Protein AF-A0A927VB33-F1 (afdb_monomer_lite)

Foldseek 3Di:
DDDPDPPPPDDDPVNVVVVVVVVVVVVVVVVVVVVVVVVVVVVVVQLVVQVVLQVVVVVVVLVLVQQFLAKKFKWFKDLDDDDLLAAAAADEAGGQIEMETADPVVVVLCLQAVPLFPPVPPPHSVRHHYDYLVPDDQSIWTFTFKMKTKHKDFDQPVLFDPPFDQPPVQQWTWFWFVSVCSRHVDGDTDDIAHPVRNPDSPDIKMKIWMWGDARQWIFTWIDIRGSRSRGDDPDVVCRVVRTSGRFWGWYWYPDPDIGTGTQWIWDGDLPQQWIDTWTWGDDPSDIDIPPPPDTRHDNSHRYPDDD

Radius of gyration: 30.01 Å; chains: 1; bounding box: 74×72×104 Å

Secondary structure (DSSP, 8-state):
---------PPPHHHHHHHHHHHHHHHHHHHHHHHHHHHHHHHHHHHHHHHHHHHHHHHHHHHHHHH-SEEEEEEEEESS----SSTTEEESSPPPEEEEESSHHHHHHHHH-GGGGT-TT-SSTTS-EEEEGGG--TTSEEEEEEEEEEEEEE--GGGS-TTSPEETTTTEEEEE-HHHHHHHSS--EEEEEEGGGTT-TT-EEEEEEEEEEETTEEEEEEEESS-GGG-----TTSGGGGEEES-B-EEEE-SSS--EEESEEEEEETTTTEEEEEEEEEETTEEEE-TTSPPEE-HHHHSPPP-

Structure (mmCIF, N/CA/C/O backbone):
data_AF-A0A927VB33-F1
#
_entry.id   AF-A0A927VB33-F1
#
loop_
_atom_site.group_PDB
_atom_site.id
_atom_site.type_symbol
_atom_site.label_atom_id
_atom_site.label_alt_id
_atom_site.label_comp_id
_atom_site.label_asym_id
_atom_site.label_entity_id
_atom_site.label_seq_id
_atom_site.pdbx_PDB_ins_code
_atom_site.Cartn_x
_atom_site.Cartn_y
_atom_site.Cartn_z
_atom_site.occupancy
_atom_site.B_iso_or_equiv
_atom_site.auth_seq_id
_atom_site.auth_comp_id
_atom_site.auth_asym_id
_atom_site.auth_atom_id
_atom_site.pdbx_PDB_model_num
ATOM 1 N N . MET A 1 1 ? -40.470 52.807 73.786 1.00 44.34 1 MET A N 1
ATOM 2 C CA . MET A 1 1 ? -39.256 52.116 73.299 1.00 44.34 1 MET A CA 1
ATOM 3 C C . MET A 1 1 ? -39.696 50.885 72.509 1.00 44.34 1 MET A C 1
ATOM 5 O O . MET A 1 1 ? -40.200 49.948 73.109 1.00 44.34 1 MET A O 1
ATOM 9 N N . LYS A 1 2 ? -39.653 50.924 71.167 1.00 52.25 2 LYS A N 1
ATOM 10 C CA . LYS A 1 2 ? -40.022 49.776 70.315 1.00 52.25 2 LYS A CA 1
ATOM 11 C C . LYS A 1 2 ? -38.818 48.840 70.215 1.00 52.25 2 LYS A C 1
ATOM 13 O O . LYS A 1 2 ? -37.772 49.246 69.721 1.00 52.25 2 LYS A O 1
ATOM 18 N N . ILE A 1 3 ? -38.962 47.611 70.701 1.00 55.47 3 ILE A N 1
ATOM 19 C CA . ILE A 1 3 ? -37.944 46.566 70.569 1.00 55.47 3 ILE A CA 1
ATOM 20 C C . ILE A 1 3 ? -38.027 46.035 69.134 1.00 55.47 3 ILE A C 1
ATOM 22 O O . ILE A 1 3 ? -39.008 45.390 68.767 1.00 55.47 3 ILE A O 1
ATOM 26 N N . PHE A 1 4 ? -37.021 46.319 68.306 1.00 59.97 4 PHE A N 1
ATOM 27 C CA . PHE A 1 4 ? -36.870 45.665 67.008 1.00 59.97 4 PHE A CA 1
ATOM 28 C C . PHE A 1 4 ? -36.444 44.214 67.247 1.00 59.97 4 PHE A C 1
ATOM 30 O O . PHE A 1 4 ? -35.278 43.927 67.513 1.00 59.97 4 PHE A O 1
ATOM 37 N N . LYS A 1 5 ? -37.402 43.287 67.183 1.00 59.03 5 LYS A N 1
ATOM 38 C CA . LYS A 1 5 ? -37.121 41.850 67.167 1.00 59.03 5 LYS A CA 1
ATOM 39 C C . LYS A 1 5 ? -36.445 41.530 65.827 1.00 59.03 5 LYS A C 1
ATOM 41 O O . LYS A 1 5 ? -37.106 41.497 64.792 1.00 59.03 5 LYS A O 1
ATOM 46 N N . LYS A 1 6 ? -35.121 41.354 65.825 1.00 63.12 6 LYS A N 1
ATOM 47 C CA . LYS A 1 6 ? -34.400 40.793 64.673 1.00 63.12 6 LYS A CA 1
ATOM 48 C C . LYS A 1 6 ? -34.808 39.326 64.539 1.00 63.12 6 LYS A C 1
ATOM 50 O O . LYS A 1 6 ? -34.383 38.494 65.337 1.00 63.12 6 LYS A O 1
ATOM 55 N N . ASN A 1 7 ? -35.632 39.014 63.543 1.00 61.62 7 ASN A N 1
ATOM 56 C CA . ASN A 1 7 ? -35.817 37.640 63.091 1.00 61.62 7 ASN A CA 1
ATOM 57 C C . ASN A 1 7 ? -34.538 37.233 62.353 1.00 61.62 7 ASN A C 1
ATOM 59 O O . ASN A 1 7 ? -34.391 37.505 61.165 1.00 61.62 7 ASN A O 1
ATOM 63 N N . ASN A 1 8 ? -33.587 36.632 63.064 1.00 64.38 8 ASN A N 1
ATOM 64 C CA . ASN A 1 8 ? -32.482 35.944 62.412 1.00 64.38 8 ASN A CA 1
ATOM 65 C C . ASN A 1 8 ? -33.064 34.687 61.753 1.00 64.38 8 ASN A C 1
ATOM 67 O O . ASN A 1 8 ? -33.238 33.668 62.418 1.00 64.38 8 ASN A O 1
ATOM 71 N N . SER A 1 9 ? -33.387 34.756 60.460 1.00 64.06 9 SER A N 1
ATOM 72 C CA . SER A 1 9 ? -33.599 33.567 59.631 1.00 64.06 9 SER A CA 1
ATOM 73 C C . SER A 1 9 ? -32.233 32.930 59.360 1.00 64.06 9 SER A C 1
ATOM 75 O O . SER A 1 9 ? -31.648 33.099 58.292 1.00 64.06 9 SER A O 1
ATOM 77 N N . GLY A 1 10 ? -31.658 32.308 60.389 1.00 68.75 10 GLY A N 1
ATOM 78 C CA . GLY A 1 10 ? -30.472 31.475 60.232 1.00 68.75 10 GLY A CA 1
ATOM 79 C C . GLY A 1 10 ? -30.839 30.211 59.460 1.00 68.75 10 GLY A C 1
ATOM 80 O O . GLY A 1 10 ? -31.935 29.684 59.640 1.00 68.75 10 GLY A O 1
ATOM 81 N N . PHE A 1 11 ? -29.928 29.736 58.611 1.00 71.75 11 PHE A N 1
ATOM 82 C CA . PHE A 1 11 ? -30.072 28.436 57.960 1.00 71.75 11 PHE A CA 1
ATOM 83 C C . PHE A 1 11 ? -30.211 27.343 59.017 1.00 71.75 11 PHE A C 1
ATOM 85 O O . PHE A 1 11 ? -29.410 27.266 59.953 1.00 71.75 11 PHE A O 1
ATOM 92 N N . THR A 1 12 ? -31.218 26.489 58.866 1.00 86.38 12 THR A N 1
ATOM 93 C CA . THR A 1 12 ? -31.333 25.300 59.706 1.00 86.38 12 THR A CA 1
ATOM 94 C C . THR A 1 12 ? -30.260 24.283 59.304 1.00 86.38 12 THR A C 1
ATOM 96 O O . THR A 1 12 ? -29.836 24.218 58.147 1.00 86.38 12 THR A O 1
ATOM 99 N N . LEU A 1 13 ? -29.819 23.448 60.250 1.00 82.50 13 LEU A N 1
ATOM 100 C CA . LEU A 1 13 ? -28.836 22.389 59.978 1.00 82.50 13 LEU A CA 1
ATOM 101 C C . LEU A 1 13 ? -29.308 21.449 58.851 1.00 82.50 13 LEU A C 1
ATOM 103 O O . LEU A 1 13 ? -28.508 21.009 58.029 1.00 82.50 13 LEU A O 1
ATOM 107 N N . ILE A 1 14 ? -30.613 21.164 58.800 1.00 89.19 14 ILE A N 1
ATOM 108 C CA . ILE A 1 14 ? -31.206 20.271 57.802 1.00 89.19 14 ILE A CA 1
ATOM 109 C C . ILE A 1 14 ? -31.175 20.883 56.396 1.00 89.19 14 ILE A C 1
ATOM 111 O O . ILE A 1 14 ? -30.800 20.196 55.450 1.00 89.19 14 ILE A O 1
ATOM 115 N N . GLU A 1 15 ? -31.476 22.176 56.254 1.00 88.12 15 GLU A N 1
ATOM 116 C CA . GLU A 1 15 ? -31.382 22.879 54.967 1.00 88.12 15 GLU A CA 1
ATOM 117 C C . GLU A 1 15 ? -29.940 22.918 54.459 1.00 88.12 15 GLU A C 1
ATOM 119 O O . GLU A 1 15 ? -29.704 22.737 53.266 1.00 88.12 15 GLU A O 1
ATOM 124 N N . LEU A 1 16 ? -28.968 23.084 55.362 1.00 88.12 16 LEU A N 1
ATOM 125 C CA . LEU A 1 16 ? -27.550 23.070 55.009 1.00 88.12 16 LEU A CA 1
ATOM 126 C C . LEU A 1 16 ? -27.106 21.695 54.486 1.00 88.12 16 LEU A C 1
ATOM 128 O O . LEU A 1 16 ? -26.441 21.613 53.453 1.00 88.12 16 LEU A O 1
ATOM 132 N N . ILE A 1 17 ? -27.498 20.613 55.164 1.00 91.19 17 ILE A N 1
ATOM 133 C CA . ILE A 1 17 ? -27.152 19.245 54.752 1.00 91.19 17 ILE A CA 1
ATOM 134 C C . ILE A 1 17 ? -27.803 18.903 53.407 1.00 91.19 17 ILE A C 1
ATOM 136 O O . ILE A 1 17 ? -27.136 18.352 52.531 1.00 91.19 17 ILE A O 1
ATOM 140 N N . ILE A 1 18 ? -29.075 19.269 53.211 1.00 92.00 18 ILE A N 1
ATOM 141 C CA . ILE A 1 18 ? -29.778 19.052 51.939 1.00 92.00 18 ILE A CA 1
ATOM 142 C C . ILE A 1 18 ? -29.091 19.834 50.813 1.00 92.00 18 ILE A C 1
ATOM 144 O O . ILE A 1 18 ? -28.830 19.269 49.751 1.00 92.00 18 ILE A O 1
ATOM 148 N N . ALA A 1 19 ? -28.732 21.100 51.044 1.00 92.25 19 ALA A N 1
ATOM 149 C CA . ALA A 1 19 ? -28.042 21.918 50.051 1.00 92.25 19 ALA A CA 1
ATOM 150 C C . ALA A 1 19 ? -26.674 21.329 49.663 1.00 92.25 19 ALA A C 1
ATOM 152 O O . ALA A 1 19 ? -26.362 21.236 48.476 1.00 92.25 19 ALA A O 1
ATOM 153 N N . MET A 1 20 ? -25.880 20.873 50.639 1.00 90.94 20 MET A N 1
ATOM 154 C CA . MET A 1 20 ? -24.589 20.229 50.373 1.00 90.94 20 MET A CA 1
ATOM 155 C C . MET A 1 20 ? -24.743 18.905 49.615 1.00 90.94 20 MET A C 1
ATOM 157 O O . MET A 1 20 ? -23.967 18.641 48.699 1.00 90.94 20 MET A O 1
ATOM 161 N N . ALA A 1 21 ? -25.750 18.094 49.950 1.00 92.56 21 ALA A N 1
ATOM 162 C CA . ALA A 1 21 ? -26.009 16.826 49.271 1.00 92.56 21 ALA A CA 1
ATOM 163 C C . ALA A 1 21 ? -26.426 17.026 47.804 1.00 92.56 21 ALA A C 1
ATOM 165 O O . ALA A 1 21 ? -25.905 16.351 46.916 1.00 92.56 21 ALA A O 1
ATOM 166 N N . VAL A 1 22 ? -27.317 17.987 47.533 1.00 94.19 22 VAL A N 1
ATOM 167 C CA . VAL A 1 22 ? -27.753 18.315 46.165 1.00 94.19 22 VAL A CA 1
ATOM 168 C C . VAL A 1 22 ? -26.595 18.877 45.343 1.00 94.19 22 VAL A C 1
ATOM 170 O O . VAL A 1 22 ? -26.417 18.488 44.190 1.00 94.19 22 VAL A O 1
ATOM 173 N N . LEU A 1 23 ? -25.772 19.750 45.931 1.00 93.62 23 LEU A N 1
ATOM 174 C CA . LEU A 1 23 ? -24.626 20.340 45.242 1.00 93.62 23 LEU A CA 1
ATOM 175 C C . LEU A 1 23 ? -23.550 19.287 44.940 1.00 93.62 23 LEU A C 1
ATOM 177 O O . LEU A 1 23 ? -23.023 19.262 43.830 1.00 93.62 23 LEU A O 1
ATOM 181 N N . ALA A 1 24 ? -23.280 18.372 45.876 1.00 92.31 24 ALA A N 1
ATOM 182 C CA . ALA A 1 24 ? -22.378 17.246 45.649 1.00 92.31 24 ALA A CA 1
ATOM 183 C C . ALA A 1 24 ? -22.878 16.344 44.509 1.00 92.31 24 ALA A C 1
ATOM 185 O O . ALA A 1 24 ? -22.120 16.053 43.585 1.00 92.31 24 ALA A O 1
ATOM 186 N N . PHE A 1 25 ? -24.164 15.976 44.517 1.00 94.31 25 PHE A N 1
ATOM 187 C CA . PHE A 1 25 ? -24.763 15.170 43.451 1.00 94.31 25 PHE A CA 1
ATOM 188 C C . PHE A 1 25 ? -24.688 15.867 42.085 1.00 94.31 25 PHE A C 1
ATOM 190 O O . PHE A 1 25 ? -24.300 15.248 41.093 1.00 94.31 25 PHE A O 1
ATOM 197 N N . LEU A 1 26 ? -24.995 17.168 42.035 1.00 94.25 26 LEU A N 1
ATOM 198 C CA . LEU A 1 26 ? -24.930 17.968 40.812 1.00 94.25 26 LEU A CA 1
ATOM 199 C C . LEU A 1 26 ? -23.504 18.006 40.242 1.00 94.25 26 LEU A C 1
ATOM 201 O O . LEU A 1 26 ? -23.308 17.780 39.048 1.00 94.25 26 LEU A O 1
ATOM 205 N N . MET A 1 27 ? -22.504 18.241 41.092 1.00 93.81 27 MET A N 1
ATOM 206 C CA . MET A 1 27 ? -21.099 18.283 40.678 1.00 93.81 27 MET A CA 1
ATOM 207 C C . MET A 1 27 ? -20.622 16.919 40.161 1.00 93.81 27 MET A C 1
ATOM 209 O O . MET A 1 27 ? -19.966 16.859 39.121 1.00 93.81 27 MET A O 1
ATOM 213 N N . THR A 1 28 ? -20.996 15.815 40.819 1.00 92.38 28 THR A N 1
ATOM 214 C CA . THR A 1 28 ? -20.672 14.457 40.350 1.00 92.38 28 THR A CA 1
ATOM 215 C C . THR A 1 28 ? -21.337 14.140 39.009 1.00 92.38 28 THR A C 1
ATOM 217 O O . THR A 1 28 ? -20.694 13.563 38.127 1.00 92.38 28 THR A O 1
ATOM 220 N N . ALA A 1 29 ? -22.594 14.548 38.813 1.00 92.94 29 ALA A N 1
ATOM 221 C CA . ALA A 1 29 ? -23.308 14.353 37.554 1.00 92.94 29 ALA A CA 1
ATOM 222 C C . ALA A 1 29 ? -22.654 15.131 36.398 1.00 92.94 29 ALA A C 1
ATOM 224 O O . ALA A 1 29 ? -22.420 14.563 35.330 1.00 92.94 29 ALA A O 1
ATOM 225 N N . ILE A 1 30 ? -22.284 16.398 36.621 1.00 91.06 30 ILE A N 1
ATOM 226 C CA . ILE A 1 30 ? -21.598 17.229 35.619 1.00 91.06 30 ILE A CA 1
ATOM 227 C C . ILE A 1 30 ? -20.219 16.652 35.285 1.00 91.06 30 ILE A C 1
ATOM 229 O O . ILE A 1 30 ? -19.884 16.520 34.109 1.00 91.06 30 ILE A O 1
ATOM 233 N N . ALA A 1 31 ? -19.440 16.251 36.293 1.00 90.38 31 ALA A N 1
ATOM 234 C CA . ALA A 1 31 ? -18.130 15.639 36.080 1.00 90.38 31 ALA A CA 1
ATOM 235 C C . ALA A 1 31 ? -18.230 14.335 35.268 1.00 90.38 31 ALA A C 1
ATOM 237 O O . ALA A 1 31 ? -17.427 14.105 34.364 1.00 90.38 31 ALA A O 1
ATOM 238 N N . SER A 1 32 ? -19.253 13.515 35.532 1.00 88.81 32 SER A N 1
ATOM 239 C CA . SER A 1 32 ? -19.509 12.268 34.796 1.00 88.81 32 SER A CA 1
ATOM 240 C C . SER A 1 32 ? -19.916 12.526 33.342 1.00 88.81 32 SER A C 1
ATOM 242 O O . SER A 1 32 ? -19.436 11.850 32.427 1.00 88.81 32 SER A O 1
ATOM 244 N N . LEU A 1 33 ? -20.762 13.537 33.111 1.00 90.44 33 LEU A N 1
ATOM 245 C CA . LEU A 1 33 ? -21.179 13.956 31.774 1.00 90.44 33 LEU A CA 1
ATOM 246 C C . LEU A 1 33 ? -19.987 14.495 30.971 1.00 90.44 33 LEU A C 1
ATOM 248 O O . LEU A 1 33 ? -19.747 14.052 29.852 1.00 90.44 33 LEU A O 1
ATOM 252 N N . MET A 1 34 ? -19.193 15.394 31.558 1.00 91.75 34 MET A N 1
ATOM 253 C CA . MET A 1 34 ? -17.999 15.953 30.919 1.00 91.75 34 MET A CA 1
ATOM 254 C C . MET A 1 34 ? -16.941 14.880 30.640 1.00 91.75 34 MET A C 1
ATOM 256 O O . MET A 1 34 ? -16.377 14.853 29.547 1.00 91.75 34 MET A O 1
ATOM 260 N N . GLY A 1 35 ? -16.709 13.957 31.580 1.00 86.69 35 GLY A N 1
ATOM 261 C CA . GLY A 1 35 ? -15.798 12.828 31.383 1.00 86.69 35 GLY A CA 1
ATOM 262 C C . GLY A 1 35 ? -16.216 11.944 30.204 1.00 86.69 35 GLY A C 1
ATOM 263 O O . GLY A 1 35 ? -15.385 11.594 29.362 1.00 86.69 35 GLY A O 1
ATOM 264 N N . SER A 1 36 ? -17.516 11.663 30.089 1.00 86.56 36 SER A N 1
ATOM 265 C CA . SER A 1 36 ? -18.081 10.890 28.978 1.00 86.56 36 SER A CA 1
ATOM 266 C C . SER A 1 36 ? -17.965 11.632 27.642 1.00 86.56 36 SER A C 1
ATOM 268 O O . SER A 1 36 ? -17.534 11.043 26.648 1.00 86.56 36 SER A O 1
ATOM 270 N N . SER A 1 37 ? -18.266 12.935 27.612 1.00 87.62 37 SER A N 1
ATOM 271 C CA . SER A 1 37 ? -18.141 13.765 26.407 1.00 87.62 37 SER A CA 1
ATOM 272 C C . SER A 1 37 ? -16.697 13.858 25.916 1.00 87.62 37 SER A C 1
ATOM 274 O O . SER A 1 37 ? -16.446 13.705 24.724 1.00 87.62 37 SER A O 1
ATOM 276 N N . VAL A 1 38 ? -15.719 14.030 26.813 1.00 88.00 38 VAL A N 1
ATOM 277 C CA . VAL A 1 38 ? -14.293 14.060 26.442 1.00 88.00 38 VAL A CA 1
ATOM 278 C C . VAL A 1 38 ? -13.841 12.717 25.867 1.00 88.00 38 VAL A C 1
ATOM 280 O O . VAL A 1 38 ? -13.133 12.693 24.859 1.00 88.00 38 VAL A O 1
ATOM 283 N N . ALA A 1 39 ? -14.251 11.597 26.469 1.00 84.00 39 ALA A N 1
ATOM 284 C CA . ALA A 1 39 ? -13.939 10.269 25.945 1.00 84.00 39 ALA A CA 1
ATOM 285 C C . ALA A 1 39 ? -14.559 10.043 24.554 1.00 84.00 39 ALA A C 1
ATOM 287 O O . ALA A 1 39 ? -13.883 9.532 23.659 1.00 84.00 39 ALA A O 1
ATOM 288 N N . SER A 1 40 ? -15.806 10.477 24.355 1.00 85.75 40 SER A N 1
ATOM 289 C CA . SER A 1 40 ? -16.494 10.418 23.061 1.00 85.75 40 SER A CA 1
ATOM 290 C C . SER A 1 40 ? -15.787 11.265 21.998 1.00 85.75 40 SER A C 1
ATOM 292 O O . SER A 1 40 ? -15.435 10.758 20.935 1.00 85.75 40 SER A O 1
ATOM 294 N N . HIS A 1 41 ? -15.456 12.522 22.309 1.00 88.56 41 HIS A N 1
ATOM 295 C CA . HIS A 1 41 ? -14.747 13.407 21.382 1.00 88.56 41 HIS A CA 1
ATOM 296 C C . HIS A 1 41 ? -13.352 12.897 21.013 1.00 88.56 41 HIS A C 1
ATOM 298 O O . HIS A 1 41 ? -12.930 13.045 19.868 1.00 88.56 41 HIS A O 1
ATOM 304 N N . LYS A 1 42 ? -12.633 12.261 21.949 1.00 86.19 42 LYS A N 1
ATOM 305 C CA . LYS A 1 42 ? -11.350 11.610 21.641 1.00 86.19 42 LYS A CA 1
ATOM 306 C C . LYS A 1 42 ? -11.522 10.487 20.618 1.00 86.19 42 LYS A C 1
ATOM 308 O O . LYS A 1 42 ? -10.745 10.436 19.668 1.00 86.19 42 LYS A O 1
ATOM 313 N N . LYS A 1 43 ? -12.544 9.637 20.778 1.00 85.38 43 LYS A N 1
ATOM 314 C CA . LYS A 1 43 ? -12.849 8.558 19.824 1.00 85.38 43 LYS A CA 1
ATOM 315 C C . LYS A 1 43 ? -13.242 9.101 18.453 1.00 85.38 43 LYS A C 1
ATOM 317 O O . LYS A 1 43 ? -12.650 8.692 17.466 1.00 85.38 43 LYS A O 1
ATOM 322 N N . GLN A 1 44 ? -14.142 10.083 18.403 1.00 85.81 44 GLN A N 1
ATOM 323 C CA . GLN A 1 44 ? -14.543 10.740 17.152 1.00 85.81 44 GLN A CA 1
ATOM 324 C C . GLN A 1 44 ? -13.349 11.380 16.432 1.00 85.81 44 GLN A C 1
ATOM 326 O O . GLN A 1 44 ? -13.213 11.269 15.219 1.00 85.81 44 GLN A O 1
ATOM 331 N N . LYS A 1 45 ? -12.444 12.032 17.173 1.00 87.31 45 LYS A N 1
ATOM 332 C CA . LYS A 1 45 ? -11.236 12.627 16.592 1.00 87.31 45 LYS A CA 1
ATOM 333 C C . LYS A 1 45 ? -10.279 11.569 16.032 1.00 87.31 45 LYS A C 1
ATOM 335 O O . LYS A 1 45 ? -9.658 11.820 15.002 1.00 87.31 45 LYS A O 1
ATOM 340 N N . ALA A 1 46 ? -10.135 10.427 16.702 1.00 83.44 46 ALA A N 1
ATOM 341 C CA . ALA A 1 46 ? -9.335 9.309 16.202 1.00 83.44 46 ALA A CA 1
ATOM 342 C C . ALA A 1 46 ? -9.964 8.685 14.949 1.00 83.44 46 ALA A C 1
ATOM 344 O O . ALA A 1 46 ? -9.275 8.478 13.959 1.00 83.44 46 ALA A O 1
ATOM 345 N N . GLU A 1 47 ? -11.283 8.498 14.943 1.00 84.19 47 GLU A N 1
ATOM 346 C CA . GLU A 1 47 ? -12.031 7.995 13.787 1.00 84.19 47 GLU A CA 1
ATOM 347 C C . GLU A 1 47 ? -11.867 8.892 12.554 1.00 84.19 47 GLU A C 1
ATOM 349 O O . GLU A 1 47 ? -11.502 8.408 11.485 1.00 84.19 47 GLU A O 1
ATOM 354 N N . ILE A 1 48 ? -12.047 10.210 12.711 1.00 86.50 48 ILE A N 1
ATOM 355 C CA . ILE A 1 48 ? -11.838 11.180 11.626 1.00 86.50 48 ILE A CA 1
ATOM 356 C C . ILE A 1 48 ? -10.396 11.117 11.120 1.00 86.50 48 ILE A C 1
ATOM 358 O O . ILE A 1 48 ? -10.171 11.097 9.914 1.00 86.50 48 ILE A O 1
ATOM 362 N N . ARG A 1 49 ? -9.415 11.072 12.029 1.00 85.88 49 ARG A N 1
ATOM 363 C CA . ARG A 1 49 ? -7.998 10.986 11.656 1.00 85.88 49 ARG A CA 1
ATOM 364 C C . ARG A 1 49 ? -7.731 9.747 10.810 1.00 85.88 49 ARG A C 1
ATOM 366 O O . ARG A 1 49 ? -7.122 9.868 9.754 1.00 85.88 49 ARG A O 1
ATOM 373 N N . VAL A 1 50 ? -8.189 8.586 11.265 1.00 85.88 50 VAL A N 1
ATOM 374 C CA . VAL A 1 50 ? -8.001 7.318 10.560 1.00 85.88 50 VAL A CA 1
ATOM 375 C C . VAL A 1 50 ? -8.681 7.348 9.192 1.00 85.88 50 VAL A C 1
ATOM 377 O O . VAL A 1 50 ? -8.068 6.949 8.207 1.00 85.88 50 VAL A O 1
ATOM 380 N N . HIS A 1 51 ? -9.906 7.870 9.103 1.00 86.12 51 HIS A N 1
ATOM 381 C CA . HIS A 1 51 ? -10.615 8.001 7.832 1.00 86.12 51 HIS A CA 1
ATOM 382 C C . HIS A 1 51 ? -9.861 8.905 6.846 1.00 86.12 51 HIS A C 1
ATOM 384 O O . HIS A 1 51 ? -9.629 8.520 5.701 1.00 86.12 51 HIS A O 1
ATOM 390 N N . THR A 1 52 ? -9.459 10.105 7.275 1.00 88.25 52 THR A N 1
ATOM 391 C CA . THR A 1 52 ? -8.695 11.040 6.435 1.00 88.25 52 THR A CA 1
ATOM 392 C C . THR A 1 52 ? -7.383 10.414 5.976 1.00 88.25 52 THR A C 1
ATOM 394 O O . THR A 1 52 ? -7.082 10.414 4.787 1.00 88.25 52 THR A O 1
ATOM 397 N N . SER A 1 53 ? -6.651 9.796 6.900 1.00 87.50 53 SER A N 1
ATOM 398 C CA . SER A 1 53 ? -5.366 9.159 6.625 1.00 87.50 53 SER A CA 1
ATOM 399 C C . SER A 1 53 ? -5.487 7.972 5.660 1.00 87.50 53 SER A C 1
ATOM 401 O O . SER A 1 53 ? -4.640 7.784 4.782 1.00 87.50 53 SER A O 1
ATOM 403 N N . ALA A 1 54 ? -6.577 7.207 5.760 1.00 86.31 54 ALA A N 1
ATOM 404 C CA . ALA A 1 54 ? -6.898 6.136 4.826 1.00 86.31 54 ALA A CA 1
ATOM 405 C C . ALA A 1 54 ? -7.205 6.668 3.426 1.00 86.31 54 ALA A C 1
ATOM 407 O O . ALA A 1 54 ? -6.709 6.120 2.443 1.00 86.31 54 ALA 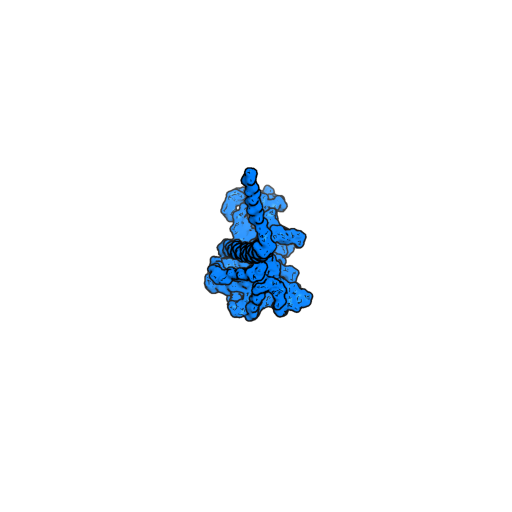A O 1
ATOM 408 N N . GLN A 1 55 ? -7.981 7.750 3.334 1.00 87.38 55 GLN A N 1
ATOM 409 C CA . GLN A 1 55 ? -8.318 8.376 2.060 1.00 87.38 55 GLN A CA 1
ATOM 410 C C . GLN A 1 55 ? -7.084 8.977 1.375 1.00 87.38 55 GLN A C 1
ATOM 412 O O . GLN A 1 55 ? -6.913 8.795 0.174 1.00 87.38 55 GLN A O 1
ATOM 417 N N . GLU A 1 56 ? -6.217 9.662 2.123 1.00 89.75 56 GLU A N 1
ATOM 418 C CA . GLU A 1 56 ? -4.967 10.234 1.606 1.00 89.75 56 GLU A CA 1
ATOM 419 C C . GLU A 1 56 ? -4.043 9.141 1.068 1.00 89.75 56 GLU A C 1
ATOM 421 O O . GLU A 1 56 ? -3.605 9.208 -0.079 1.00 89.75 56 GLU A O 1
ATOM 426 N N . THR A 1 57 ? -3.835 8.080 1.852 1.00 90.12 57 THR A N 1
ATOM 427 C CA . THR A 1 57 ? -3.035 6.921 1.433 1.00 90.12 57 THR A CA 1
ATOM 428 C C . THR A 1 57 ? -3.604 6.247 0.189 1.00 90.12 57 THR A C 1
ATOM 430 O O . THR A 1 57 ? -2.867 5.931 -0.746 1.00 90.12 57 THR A O 1
ATOM 433 N N . TYR A 1 58 ? -4.921 6.042 0.160 1.00 89.06 58 TYR A N 1
ATOM 434 C CA . TYR A 1 58 ? -5.593 5.433 -0.979 1.00 89.06 58 TYR A CA 1
ATOM 435 C C . TYR A 1 58 ? -5.447 6.281 -2.243 1.00 89.06 58 TYR A C 1
ATOM 437 O O . TYR A 1 58 ? -5.117 5.747 -3.302 1.00 89.06 58 TYR A O 1
ATOM 445 N N . ASN A 1 59 ? -5.657 7.595 -2.135 1.00 89.69 59 ASN A N 1
ATOM 446 C CA . ASN A 1 59 ? -5.502 8.526 -3.250 1.00 89.69 59 ASN A CA 1
ATOM 447 C C . ASN A 1 59 ? -4.059 8.530 -3.760 1.00 89.69 59 ASN A C 1
ATOM 449 O O . ASN A 1 59 ? -3.849 8.394 -4.958 1.00 89.69 59 ASN A O 1
ATOM 453 N N . GLN A 1 60 ? -3.073 8.578 -2.861 1.00 90.38 60 GLN A N 1
ATOM 454 C CA . GLN A 1 60 ? -1.658 8.580 -3.228 1.00 90.38 60 GLN A CA 1
ATOM 455 C C . GLN A 1 60 ? -1.260 7.326 -4.019 1.00 90.38 60 GLN A C 1
ATOM 457 O O . GLN A 1 60 ? -0.582 7.426 -5.039 1.00 90.38 60 GLN A O 1
ATOM 462 N N . ILE A 1 61 ? -1.685 6.140 -3.571 1.00 89.81 61 ILE A N 1
ATOM 463 C CA . ILE A 1 61 ? -1.423 4.886 -4.295 1.00 89.81 61 ILE A CA 1
ATOM 464 C C . ILE A 1 61 ? -2.198 4.868 -5.619 1.00 89.81 61 ILE A C 1
ATOM 466 O O . ILE A 1 61 ? -1.654 4.461 -6.645 1.00 89.81 61 ILE A O 1
ATOM 470 N N . THR A 1 62 ? -3.452 5.326 -5.615 1.00 89.06 62 THR A N 1
ATOM 471 C CA . THR A 1 62 ? -4.306 5.372 -6.810 1.00 89.06 62 THR A CA 1
ATOM 472 C C . THR A 1 62 ? -3.712 6.256 -7.894 1.00 89.06 62 THR A C 1
ATOM 474 O O . THR A 1 62 ? -3.579 5.802 -9.028 1.00 89.06 62 THR A O 1
ATOM 477 N N . ASP A 1 63 ? -3.296 7.471 -7.552 1.00 90.06 63 ASP A N 1
ATOM 478 C CA . ASP A 1 63 ? -2.728 8.425 -8.499 1.00 90.06 63 ASP A CA 1
ATOM 479 C C . ASP A 1 63 ? -1.434 7.884 -9.114 1.00 90.06 63 ASP A C 1
ATOM 481 O O . ASP A 1 63 ? -1.257 7.933 -10.336 1.00 90.06 63 ASP A O 1
ATOM 485 N N . SER A 1 64 ? -0.568 7.274 -8.299 1.00 89.94 64 SER A N 1
ATOM 486 C CA . SER A 1 64 ? 0.648 6.637 -8.802 1.00 89.94 64 SER A CA 1
ATOM 487 C C . SER A 1 64 ? 0.345 5.438 -9.700 1.00 89.94 64 SER A C 1
ATOM 489 O O . SER A 1 64 ? 0.929 5.346 -10.776 1.00 89.94 64 SER A O 1
ATOM 491 N N . ILE A 1 65 ? -0.603 4.559 -9.343 1.00 88.75 65 ILE A N 1
ATOM 492 C CA . ILE A 1 65 ? -1.016 3.437 -10.208 1.00 88.75 65 ILE A CA 1
ATOM 493 C C . ILE A 1 65 ? -1.658 3.947 -11.507 1.00 88.75 65 ILE A C 1
ATOM 495 O O . ILE A 1 65 ? -1.454 3.352 -12.563 1.00 88.75 65 ILE A O 1
ATOM 499 N N . MET A 1 66 ? -2.417 5.043 -11.477 1.00 87.75 66 MET A N 1
ATOM 500 C CA . MET A 1 66 ? -3.047 5.611 -12.674 1.00 87.75 66 MET A CA 1
ATOM 501 C C . MET A 1 66 ? -2.027 6.182 -13.664 1.00 87.75 66 MET A C 1
ATOM 503 O O . MET A 1 66 ? -2.227 6.069 -14.872 1.00 87.75 66 MET A O 1
ATOM 507 N N . GLN A 1 67 ? -0.927 6.753 -13.173 1.00 88.44 67 GLN A N 1
ATOM 508 C CA . GLN A 1 67 ? 0.158 7.300 -14.000 1.00 88.44 67 GLN A CA 1
ATOM 509 C C . GLN A 1 67 ? 1.240 6.264 -14.338 1.00 88.44 67 GLN A C 1
ATOM 511 O O . GLN A 1 67 ? 2.186 6.550 -15.076 1.00 88.44 67 GLN A O 1
ATOM 516 N N . ALA A 1 68 ? 1.114 5.057 -13.791 1.00 86.75 68 ALA A N 1
ATOM 517 C CA . ALA A 1 68 ? 2.114 4.017 -13.895 1.00 86.75 68 ALA A CA 1
ATOM 518 C C . ALA A 1 68 ? 2.293 3.507 -15.326 1.00 86.75 68 ALA A C 1
ATOM 520 O O . ALA A 1 68 ? 1.338 3.150 -16.023 1.00 86.75 68 ALA A O 1
ATOM 521 N N . LYS A 1 69 ? 3.561 3.378 -15.708 1.00 83.94 69 LYS A N 1
ATOM 522 C CA . LYS A 1 69 ? 4.014 2.605 -16.862 1.00 83.94 69 LYS A CA 1
ATOM 523 C C . LYS A 1 69 ? 4.170 1.130 -16.489 1.00 83.94 69 LYS A C 1
ATOM 525 O O . LYS A 1 69 ? 3.784 0.247 -17.260 1.00 83.94 69 LYS A O 1
ATOM 530 N N . GLU A 1 70 ? 4.721 0.871 -15.303 1.00 83.50 70 GLU A N 1
ATOM 531 C CA . GLU A 1 70 ? 5.013 -0.466 -14.778 1.00 83.50 70 GLU A CA 1
ATOM 532 C C . GLU A 1 70 ? 4.751 -0.523 -13.270 1.00 83.50 70 GLU A C 1
ATOM 534 O O . GLU A 1 70 ? 4.920 0.469 -12.562 1.00 83.50 70 GLU A O 1
ATOM 539 N N . VAL A 1 71 ? 4.317 -1.688 -12.786 1.00 85.94 71 VAL A N 1
ATOM 540 C CA . VAL A 1 71 ? 4.033 -1.942 -11.370 1.00 85.94 71 VAL A CA 1
ATOM 541 C C . VAL A 1 71 ? 4.614 -3.297 -10.986 1.00 85.94 71 VAL A C 1
ATOM 543 O O . VAL A 1 71 ? 4.441 -4.280 -11.710 1.00 85.94 71 VAL A O 1
ATOM 546 N N . VAL A 1 72 ? 5.264 -3.342 -9.829 1.00 85.38 72 VAL A N 1
ATOM 547 C CA . VAL A 1 72 ? 5.728 -4.558 -9.163 1.00 85.38 72 VAL A CA 1
ATOM 548 C C . VAL A 1 72 ? 5.124 -4.578 -7.767 1.00 85.38 72 VAL A C 1
ATOM 550 O O . VAL A 1 72 ? 5.234 -3.602 -7.024 1.00 85.38 72 VAL A O 1
ATOM 553 N N . ILE A 1 73 ? 4.475 -5.683 -7.405 1.00 88.25 73 ILE A N 1
ATOM 554 C CA . ILE A 1 73 ? 3.868 -5.843 -6.081 1.00 88.25 73 ILE A CA 1
ATOM 555 C C . ILE A 1 73 ? 4.510 -7.036 -5.385 1.00 88.25 73 ILE A C 1
ATOM 557 O O . ILE A 1 73 ? 4.554 -8.134 -5.935 1.00 88.25 73 ILE A O 1
ATOM 561 N N . VAL A 1 74 ? 4.993 -6.818 -4.166 1.00 86.88 74 VAL A N 1
ATOM 562 C CA . VAL A 1 74 ? 5.660 -7.821 -3.337 1.00 86.88 74 VAL A CA 1
ATOM 563 C C . VAL A 1 74 ? 4.864 -8.011 -2.062 1.00 86.88 74 VAL A C 1
ATOM 565 O O . VAL A 1 74 ? 4.469 -7.039 -1.412 1.00 86.88 74 VAL A O 1
ATOM 568 N N . GLY A 1 75 ? 4.633 -9.258 -1.682 1.00 88.31 75 GLY A N 1
ATOM 569 C CA . GLY A 1 75 ? 3.794 -9.554 -0.536 1.00 88.31 75 GLY A CA 1
ATOM 570 C C . GLY A 1 75 ? 3.687 -11.033 -0.232 1.00 88.31 75 GLY A C 1
ATOM 571 O O . GLY A 1 75 ? 4.475 -11.846 -0.703 1.00 88.31 75 GLY A O 1
ATOM 572 N N . TYR A 1 76 ? 2.697 -11.362 0.574 1.00 87.44 76 TYR A N 1
ATOM 573 C CA . TYR A 1 76 ? 2.490 -12.658 1.181 1.00 87.44 76 TYR A CA 1
ATOM 574 C C . TYR A 1 76 ? 1.172 -13.263 0.713 1.00 87.44 76 TYR A C 1
ATOM 576 O O . TYR A 1 76 ? 0.125 -12.622 0.813 1.00 87.44 76 TYR A O 1
ATOM 584 N N . GLU A 1 77 ? 1.203 -14.508 0.242 1.00 88.00 77 GLU A N 1
ATOM 585 C CA . GLU A 1 77 ? -0.013 -15.256 -0.085 1.00 88.00 77 GLU A CA 1
ATOM 586 C C . GLU A 1 77 ? -0.501 -16.070 1.114 1.00 88.00 77 GLU A C 1
ATOM 588 O O . GLU A 1 77 ? 0.245 -16.856 1.697 1.00 88.00 77 GLU A O 1
ATOM 593 N N . SER A 1 78 ? -1.785 -15.943 1.436 1.00 87.31 78 SER A N 1
ATOM 594 C CA . SER A 1 78 ? -2.463 -16.742 2.453 1.00 87.31 78 SER A CA 1
ATOM 595 C C . SER A 1 78 ? -3.747 -17.347 1.892 1.00 87.31 78 SER A C 1
ATOM 597 O O . SER A 1 78 ? -4.477 -16.715 1.132 1.00 87.31 78 SER A O 1
ATOM 599 N N . SER A 1 79 ? -4.056 -18.579 2.296 1.00 86.50 79 SER A N 1
ATOM 600 C CA . SER A 1 79 ? -5.342 -19.219 1.966 1.00 86.50 79 SER A CA 1
ATOM 601 C C . SER A 1 79 ? -6.472 -18.775 2.903 1.00 86.50 79 SER A C 1
ATOM 603 O O . SER A 1 79 ? -7.644 -18.975 2.604 1.00 86.50 79 SER A O 1
ATOM 605 N N . THR A 1 80 ? -6.130 -18.169 4.043 1.00 86.94 80 THR A N 1
ATOM 606 C CA . THR A 1 80 ? -7.081 -17.700 5.057 1.00 86.94 80 THR A CA 1
ATOM 607 C C . THR A 1 80 ? -6.971 -16.193 5.236 1.00 86.94 80 THR A C 1
ATOM 609 O O . THR A 1 80 ? -5.861 -15.661 5.311 1.00 86.94 80 THR A O 1
ATOM 612 N N . GLU A 1 81 ? -8.107 -15.506 5.347 1.00 87.75 81 GLU A N 1
ATOM 613 C CA . GLU A 1 81 ? -8.131 -14.069 5.634 1.00 87.75 81 GLU A CA 1
ATOM 614 C C . GLU A 1 81 ? -7.634 -13.824 7.066 1.00 87.75 81 GLU A C 1
ATOM 616 O O . GLU A 1 81 ? -8.134 -14.416 8.024 1.00 87.75 81 GLU A O 1
ATOM 621 N N . TYR A 1 82 ? -6.644 -12.949 7.221 1.00 87.50 82 TYR A N 1
ATOM 622 C CA . TYR A 1 82 ? -6.208 -12.461 8.523 1.00 87.50 82 TYR A CA 1
ATOM 623 C C . TYR A 1 82 ? -7.176 -11.411 9.071 1.00 87.50 82 TYR A C 1
ATOM 625 O O . TYR A 1 82 ? -7.702 -10.569 8.342 1.00 87.50 82 TYR A O 1
ATOM 633 N N . SER A 1 83 ? -7.388 -11.445 10.387 1.00 85.44 83 SER A N 1
ATOM 634 C CA . SER A 1 83 ? -8.210 -10.465 11.095 1.00 85.44 83 SER A CA 1
ATOM 635 C C . SER A 1 83 ? -7.353 -9.301 11.588 1.00 85.44 83 SER A C 1
ATOM 637 O O . SER A 1 83 ? -6.574 -9.452 12.523 1.00 85.44 83 SER A O 1
ATOM 639 N N . PHE A 1 84 ? -7.613 -8.111 11.053 1.00 85.38 84 PHE A N 1
ATOM 640 C CA . PHE A 1 84 ? -6.941 -6.859 11.421 1.00 85.38 84 PHE A CA 1
ATOM 641 C C . PHE A 1 84 ? -7.722 -6.028 12.453 1.00 85.38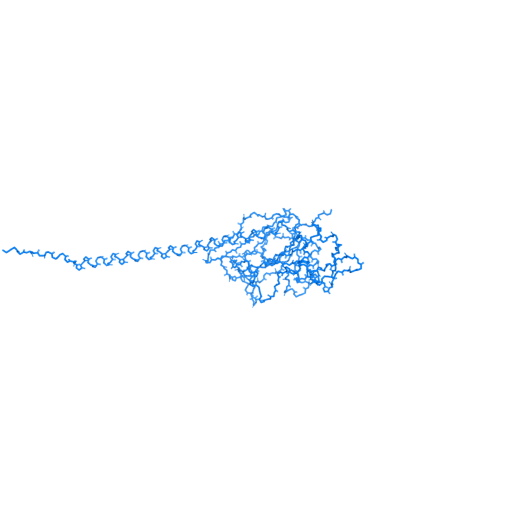 84 PHE A C 1
ATOM 643 O O . PHE A 1 84 ? -7.546 -4.813 12.555 1.00 85.38 84 PHE A O 1
ATOM 650 N N . SER A 1 85 ? -8.601 -6.672 13.227 1.00 78.06 85 SER A N 1
ATOM 651 C CA . SER A 1 85 ? -9.425 -6.014 14.254 1.00 78.06 85 SER A CA 1
ATOM 652 C C . SER A 1 85 ? -8.603 -5.379 15.383 1.00 78.06 85 SER A C 1
ATOM 654 O O . SER A 1 85 ? -9.054 -4.426 16.019 1.00 78.06 85 SER A O 1
ATOM 656 N N . LYS A 1 86 ? -7.383 -5.875 15.612 1.00 80.06 86 LYS A N 1
ATOM 657 C CA . LYS A 1 86 ? -6.386 -5.306 16.522 1.00 80.06 86 LYS A CA 1
ATOM 658 C C . LYS A 1 86 ? -5.010 -5.381 15.875 1.00 80.06 86 LYS A C 1
ATOM 660 O O . LYS A 1 86 ? -4.704 -6.368 15.213 1.00 80.06 86 LYS A O 1
ATOM 665 N N . ALA A 1 87 ? -4.202 -4.351 16.092 1.00 82.50 87 ALA A N 1
ATOM 666 C CA . ALA A 1 87 ? -2.824 -4.331 15.630 1.00 82.50 87 ALA A CA 1
ATOM 667 C C . ALA A 1 87 ? -1.948 -5.267 16.483 1.00 82.50 87 ALA A C 1
ATOM 669 O O . ALA A 1 87 ? -2.072 -5.293 17.709 1.00 82.50 87 ALA A O 1
ATOM 670 N N . GLY A 1 88 ? -1.060 -6.015 15.829 1.00 83.69 88 GLY A N 1
ATOM 671 C CA . GLY A 1 88 ? -0.069 -6.881 16.462 1.00 83.69 88 GLY A CA 1
ATOM 672 C C . GLY A 1 88 ? -0.592 -8.234 16.952 1.00 83.69 88 GLY A C 1
ATOM 673 O O . GLY A 1 88 ? 0.021 -8.816 17.839 1.00 83.69 88 GLY A O 1
ATOM 674 N N . VAL A 1 89 ? -1.722 -8.722 16.428 1.00 85.94 89 VAL A N 1
ATOM 675 C CA . VAL A 1 89 ? -2.235 -10.064 16.763 1.00 85.94 89 VAL A CA 1
ATOM 676 C C . VAL A 1 89 ? -1.388 -11.130 16.078 1.00 85.94 89 VAL A C 1
ATOM 678 O O . VAL A 1 89 ? -1.120 -11.012 14.883 1.00 85.94 89 VAL A O 1
ATOM 681 N N . ASP A 1 90 ? -1.022 -12.178 16.813 1.00 87.00 90 ASP A N 1
ATOM 682 C CA . ASP A 1 90 ? -0.304 -13.314 16.245 1.00 87.00 90 ASP A CA 1
ATOM 683 C C . ASP A 1 90 ? -1.205 -14.108 15.284 1.00 87.00 90 ASP A C 1
ATOM 685 O O . ASP A 1 90 ? -2.296 -14.571 15.627 1.00 87.00 90 ASP A O 1
ATOM 689 N N . VAL A 1 91 ? -0.726 -14.267 14.061 1.00 81.50 91 VAL A N 1
ATOM 690 C CA . VAL A 1 91 ? -1.198 -15.209 13.051 1.00 81.50 91 VAL A CA 1
ATOM 691 C C . VAL A 1 91 ? -0.151 -16.309 12.918 1.00 81.50 91 VAL A C 1
ATOM 693 O O . VAL A 1 91 ? 0.964 -16.134 13.388 1.00 81.50 91 VAL A O 1
ATOM 696 N N . GLY A 1 92 ? -0.522 -17.455 12.340 1.00 81.44 92 GLY A N 1
ATOM 697 C CA . GLY A 1 92 ? 0.285 -18.685 12.320 1.00 81.44 92 GLY A CA 1
ATOM 698 C C . GLY A 1 92 ? 1.698 -18.567 11.716 1.00 81.44 92 GLY A C 1
ATOM 699 O O . GLY A 1 92 ? 2.488 -17.683 12.035 1.00 81.44 92 GLY A O 1
ATOM 700 N N . SER A 1 93 ? 2.087 -19.517 10.880 1.00 78.50 93 SER A N 1
ATOM 701 C CA . SER A 1 93 ? 3.422 -19.503 10.267 1.00 78.50 93 SER A CA 1
ATOM 702 C C . SER A 1 93 ? 3.556 -18.397 9.216 1.00 78.50 93 SER A C 1
ATOM 704 O O . SER A 1 93 ? 2.571 -18.051 8.554 1.00 78.50 93 SER A O 1
ATOM 706 N N . THR A 1 94 ? 4.775 -17.892 9.017 1.00 71.94 94 THR A N 1
ATOM 707 C CA . THR A 1 94 ? 5.080 -16.877 8.004 1.00 71.94 94 THR A CA 1
ATOM 708 C C . THR A 1 94 ? 4.739 -17.401 6.608 1.00 71.94 94 THR A C 1
ATOM 710 O O . THR A 1 94 ? 5.294 -18.414 6.175 1.00 71.94 94 THR A O 1
ATOM 713 N N . PRO A 1 95 ? 3.820 -16.738 5.886 1.00 76.69 95 PRO A N 1
ATOM 714 C CA . PRO A 1 95 ? 3.498 -17.092 4.512 1.00 76.69 95 PRO A CA 1
ATOM 715 C C . PRO A 1 95 ? 4.688 -16.852 3.577 1.00 76.69 95 PRO A C 1
ATOM 717 O O . PRO A 1 95 ? 5.557 -16.015 3.825 1.00 76.69 95 PRO A O 1
ATOM 720 N N . GLN A 1 96 ? 4.706 -17.570 2.457 1.00 79.19 96 GLN A N 1
ATOM 721 C CA . GLN A 1 96 ? 5.741 -17.406 1.442 1.00 79.19 96 GLN A CA 1
ATOM 722 C C . GLN A 1 96 ? 5.649 -16.018 0.787 1.00 79.19 96 GLN A C 1
ATOM 724 O O . GLN A 1 96 ? 4.558 -15.551 0.448 1.00 79.19 96 GLN A O 1
ATOM 729 N N . LEU A 1 97 ? 6.806 -15.384 0.575 1.00 80.75 97 LEU A N 1
ATOM 730 C CA . LEU A 1 97 ? 6.913 -14.129 -0.163 1.00 80.75 97 LEU A CA 1
ATOM 731 C C . LEU A 1 97 ? 6.762 -14.389 -1.671 1.00 80.75 97 LEU A C 1
ATOM 733 O O . LEU A 1 97 ? 7.429 -15.261 -2.231 1.00 80.75 97 LEU A O 1
ATOM 737 N N . VAL A 1 98 ? 5.890 -13.627 -2.323 1.00 85.31 98 VAL A N 1
ATOM 738 C CA . VAL A 1 98 ? 5.572 -13.732 -3.750 1.00 85.31 98 VAL A CA 1
ATOM 739 C C . VAL A 1 98 ? 5.654 -12.352 -4.397 1.00 85.31 98 VAL A C 1
ATOM 741 O O . VAL A 1 98 ? 5.252 -11.341 -3.816 1.00 85.31 98 VAL A O 1
ATOM 744 N N . TYR A 1 99 ? 6.173 -12.332 -5.619 1.00 86.00 99 TYR A N 1
ATOM 745 C CA . TYR A 1 99 ? 6.338 -11.148 -6.450 1.00 86.00 99 TYR A CA 1
ATOM 746 C C . TYR A 1 99 ? 5.376 -11.244 -7.622 1.00 86.00 99 TYR A C 1
ATOM 748 O O . TYR A 1 99 ? 5.365 -12.248 -8.329 1.00 86.00 99 TYR A O 1
ATOM 756 N N . TYR A 1 100 ? 4.603 -10.194 -7.854 1.00 86.44 100 TYR A N 1
ATOM 757 C CA . TYR A 1 100 ? 3.718 -10.090 -9.001 1.00 86.44 100 TYR A CA 1
ATOM 758 C C . TYR A 1 100 ? 4.216 -9.024 -9.972 1.00 86.44 100 TYR A C 1
ATOM 760 O O . TYR A 1 100 ? 4.458 -7.876 -9.587 1.00 86.44 100 TYR A O 1
ATOM 768 N N . VAL A 1 101 ? 4.367 -9.428 -11.235 1.00 85.06 101 VAL A N 1
ATOM 769 C CA . VAL A 1 101 ? 4.887 -8.594 -12.325 1.00 85.06 101 VAL A CA 1
ATOM 770 C C . VAL A 1 101 ? 4.023 -8.676 -13.580 1.00 85.06 101 VAL A C 1
ATOM 772 O O . VAL A 1 101 ? 3.247 -9.610 -13.783 1.00 85.06 101 VAL A O 1
ATOM 775 N N . LYS A 1 102 ? 4.192 -7.697 -14.468 1.00 83.44 102 LYS A N 1
ATOM 776 C CA . LYS A 1 102 ? 3.435 -7.564 -15.719 1.00 83.44 102 LYS A CA 1
ATOM 777 C C . LYS A 1 102 ? 3.775 -8.596 -16.791 1.00 83.44 102 LYS A C 1
ATOM 779 O O . LYS A 1 102 ? 2.871 -9.102 -17.454 1.00 83.44 102 LYS A O 1
ATOM 784 N N . ASN A 1 103 ? 5.061 -8.827 -17.041 1.00 81.31 103 ASN A N 1
ATOM 785 C CA . ASN A 1 103 ? 5.540 -9.608 -18.180 1.00 81.31 103 ASN A CA 1
ATOM 786 C C . ASN A 1 103 ? 6.756 -10.474 -17.812 1.00 81.31 103 ASN A C 1
ATOM 788 O O . ASN A 1 103 ? 7.371 -10.323 -16.755 1.00 81.31 103 ASN A O 1
ATOM 792 N N . SER A 1 104 ? 7.085 -11.407 -18.706 1.00 77.56 104 SER A N 1
ATOM 793 C CA . SER A 1 104 ? 8.200 -12.340 -18.523 1.00 77.56 104 SER A CA 1
ATOM 794 C C . SER A 1 104 ? 9.567 -11.648 -18.527 1.00 77.56 104 SER A C 1
ATOM 796 O O . SER A 1 104 ? 10.487 -12.140 -17.885 1.00 77.56 104 SER A O 1
ATOM 798 N N . GLU A 1 105 ? 9.698 -10.501 -19.196 1.00 74.69 105 GLU A N 1
ATOM 799 C CA . GLU A 1 105 ? 10.929 -9.698 -19.198 1.00 74.69 105 GLU A CA 1
ATOM 800 C C . GLU A 1 105 ? 11.216 -9.126 -17.808 1.00 74.69 105 GLU A C 1
ATOM 802 O O . GLU A 1 105 ? 12.319 -9.281 -17.295 1.00 74.69 105 GLU A O 1
ATOM 807 N N . MET A 1 106 ? 10.202 -8.549 -17.153 1.00 70.25 106 MET A N 1
ATOM 808 C CA . MET A 1 106 ? 10.321 -8.050 -15.784 1.00 70.25 106 MET A CA 1
ATOM 809 C C . MET A 1 106 ? 10.580 -9.188 -14.797 1.00 70.25 106 MET A C 1
ATOM 811 O O . MET A 1 106 ? 11.362 -9.039 -13.864 1.00 70.25 106 MET A O 1
ATOM 815 N N . ARG A 1 107 ? 9.964 -10.357 -15.015 1.00 71.44 107 ARG A N 1
ATOM 816 C CA . ARG A 1 107 ? 10.255 -11.554 -14.215 1.00 71.44 107 ARG A CA 1
ATOM 817 C C . ARG A 1 107 ? 11.748 -11.887 -14.258 1.00 71.44 107 ARG A C 1
ATOM 819 O O . ARG A 1 107 ? 12.333 -12.144 -13.213 1.00 71.44 107 ARG A O 1
ATOM 826 N N . GLU A 1 108 ? 12.353 -11.875 -15.440 1.00 68.81 108 GLU A N 1
ATOM 827 C CA . GLU A 1 108 ? 13.781 -12.161 -15.595 1.00 68.81 108 GLU A CA 1
ATOM 828 C C . GLU A 1 108 ? 14.661 -11.028 -15.050 1.00 68.81 108 GLU A C 1
ATOM 830 O O . GLU A 1 108 ? 15.670 -11.285 -14.397 1.00 68.81 108 GLU A O 1
ATOM 835 N N . PHE A 1 109 ? 14.237 -9.774 -15.225 1.00 67.44 109 PHE A N 1
ATOM 836 C CA . PHE A 1 109 ? 14.916 -8.612 -14.657 1.00 67.44 109 PHE A CA 1
ATOM 837 C C . PHE A 1 109 ? 14.988 -8.676 -13.126 1.00 67.44 109 PHE A C 1
ATOM 839 O O . PHE A 1 109 ? 16.058 -8.474 -12.564 1.00 67.44 109 PHE A O 1
ATOM 846 N N . ILE A 1 110 ? 13.891 -9.008 -12.440 1.00 68.00 110 ILE A N 1
ATOM 847 C CA . ILE A 1 110 ? 13.868 -9.089 -10.970 1.00 68.00 110 ILE A CA 1
ATOM 848 C C . ILE A 1 110 ? 14.692 -10.269 -10.452 1.00 68.00 110 ILE A C 1
ATOM 850 O O . ILE A 1 110 ? 15.353 -10.133 -9.427 1.00 68.00 110 ILE A O 1
ATOM 854 N N . LYS A 1 111 ? 14.698 -11.414 -11.151 1.00 68.00 111 LYS A N 1
ATOM 855 C CA . LYS A 1 111 ? 15.578 -12.538 -10.783 1.00 68.00 111 LYS A CA 1
ATOM 856 C C . LYS A 1 111 ? 17.044 -12.121 -10.764 1.00 68.00 111 LYS A C 1
ATOM 858 O O . LYS A 1 111 ? 17.773 -12.507 -9.857 1.00 68.00 111 LYS A O 1
ATOM 863 N N . ASN A 1 112 ? 17.455 -11.344 -11.761 1.00 61.16 112 ASN A N 1
ATOM 864 C CA . ASN A 1 112 ? 18.838 -10.904 -11.896 1.00 61.16 112 ASN A CA 1
ATOM 865 C C . ASN A 1 112 ? 19.163 -9.719 -10.973 1.00 61.16 112 ASN A C 1
ATOM 867 O O . ASN A 1 112 ? 20.314 -9.570 -10.583 1.00 61.16 112 ASN A O 1
ATOM 871 N N . ASN A 1 113 ? 18.157 -8.923 -10.586 1.00 60.97 113 ASN A N 1
ATOM 872 C CA . ASN A 1 113 ? 18.331 -7.655 -9.873 1.00 60.97 113 ASN A CA 1
ATOM 873 C C . ASN A 1 113 ? 17.382 -7.542 -8.673 1.00 60.97 113 ASN A C 1
ATOM 875 O O . ASN A 1 113 ? 16.449 -6.730 -8.670 1.00 60.97 113 ASN A O 1
ATOM 879 N N . PRO A 1 114 ? 17.581 -8.367 -7.642 1.00 56.69 114 PRO A N 1
ATOM 880 C CA . PRO A 1 114 ? 16.552 -8.552 -6.638 1.00 56.69 114 PRO A CA 1
ATOM 881 C C . PRO A 1 114 ? 16.503 -7.298 -5.703 1.00 56.69 114 PRO A C 1
ATOM 883 O O . PRO A 1 114 ? 15.425 -6.837 -5.302 1.00 56.69 114 PRO A O 1
ATOM 886 N N . SER A 1 115 ? 17.640 -6.626 -5.471 1.00 57.03 115 SER A N 1
ATOM 887 C CA . SER A 1 115 ? 17.768 -5.442 -4.599 1.00 57.03 115 SER A CA 1
ATOM 888 C C . SER A 1 115 ? 16.955 -4.217 -5.044 1.00 57.03 115 SER A C 1
ATOM 890 O O . SER A 1 115 ? 16.497 -3.454 -4.196 1.00 57.03 115 SER A O 1
ATOM 892 N N . VAL A 1 116 ? 16.690 -4.053 -6.347 1.00 55.56 116 VAL A N 1
ATOM 893 C CA . VAL A 1 116 ? 15.965 -2.888 -6.905 1.00 55.56 116 VAL A CA 1
ATOM 894 C C . VAL A 1 116 ? 14.520 -2.808 -6.389 1.00 55.56 116 VAL A C 1
ATOM 896 O O . VAL A 1 116 ? 13.949 -1.727 -6.271 1.00 55.56 116 VAL A O 1
ATOM 899 N N . TYR A 1 117 ? 13.935 -3.947 -6.004 1.00 56.31 117 TYR A N 1
ATOM 900 C CA . TYR A 1 117 ? 12.568 -4.027 -5.483 1.00 56.31 117 TYR A CA 1
ATOM 901 C C . TYR A 1 117 ? 12.501 -4.561 -4.042 1.00 56.31 117 TYR A C 1
ATOM 903 O O . TYR A 1 117 ? 11.441 -4.994 -3.588 1.00 56.31 117 TYR A O 1
ATOM 911 N N . GLY A 1 118 ? 13.606 -4.495 -3.286 1.00 53.38 118 GLY A N 1
ATOM 912 C CA . GLY A 1 118 ? 13.639 -4.811 -1.852 1.00 53.38 118 GLY A CA 1
ATOM 913 C C . GLY A 1 118 ? 13.584 -6.299 -1.500 1.00 53.38 118 GLY A C 1
ATOM 914 O O . GLY A 1 118 ? 12.903 -6.677 -0.546 1.00 53.38 118 GLY A O 1
ATOM 915 N N . THR A 1 119 ? 14.280 -7.154 -2.244 1.00 51.94 119 THR A N 1
ATOM 916 C CA . THR A 1 119 ? 14.424 -8.591 -1.946 1.00 51.94 119 THR A CA 1
ATOM 917 C C . THR A 1 119 ? 15.553 -8.901 -0.946 1.00 51.94 119 THR A C 1
ATOM 919 O O . THR A 1 119 ? 16.179 -9.957 -1.066 1.00 51.94 119 THR A O 1
ATOM 922 N N . ASP A 1 120 ? 15.877 -8.032 0.012 1.00 50.31 120 ASP A N 1
ATOM 923 C CA . ASP A 1 120 ? 17.054 -8.207 0.894 1.00 50.31 120 ASP A CA 1
ATOM 924 C C . ASP A 1 120 ? 16.974 -9.422 1.857 1.00 50.31 120 ASP A C 1
ATOM 926 O O . ASP A 1 120 ? 17.692 -9.500 2.848 1.00 50.31 120 ASP A O 1
ATOM 930 N N . GLY A 1 121 ? 16.118 -10.410 1.575 1.00 44.06 121 GLY A N 1
ATOM 931 C CA . GLY A 1 121 ? 16.032 -11.687 2.282 1.00 44.06 121 GLY A CA 1
ATOM 932 C C . GLY A 1 121 ? 15.907 -12.930 1.392 1.00 44.06 121 GLY A C 1
ATOM 933 O O . GLY A 1 121 ? 15.716 -14.016 1.933 1.00 44.06 121 GLY A O 1
ATOM 934 N N . ALA A 1 122 ? 15.992 -12.825 0.060 1.00 41.25 122 ALA A N 1
ATOM 935 C CA . ALA A 1 122 ? 16.008 -14.013 -0.796 1.00 41.25 122 ALA A CA 1
ATOM 936 C C . ALA A 1 122 ? 17.434 -14.576 -0.878 1.00 41.25 122 ALA A C 1
ATOM 938 O O . ALA A 1 122 ? 18.270 -14.101 -1.648 1.00 41.25 122 ALA A O 1
ATOM 939 N N . ALA A 1 123 ? 17.719 -15.586 -0.058 1.00 36.88 123 ALA A N 1
ATOM 940 C CA . ALA A 1 123 ? 18.937 -16.374 -0.159 1.00 36.88 123 ALA A CA 1
ATOM 941 C C . ALA A 1 123 ? 18.922 -17.157 -1.486 1.00 36.88 123 ALA A C 1
ATOM 943 O O . ALA A 1 123 ? 18.454 -18.282 -1.547 1.00 36.88 123 ALA A O 1
ATOM 944 N N . SER A 1 124 ? 19.472 -16.560 -2.542 1.00 45.03 124 SER A N 1
ATOM 945 C CA . SER A 1 124 ? 19.576 -17.087 -3.914 1.00 45.03 124 SER A CA 1
ATOM 946 C C . SER A 1 124 ? 18.370 -16.853 -4.833 1.00 45.03 124 SER A C 1
ATOM 948 O O . SER A 1 124 ? 17.205 -17.018 -4.481 1.00 45.03 124 SER A O 1
ATOM 950 N N . VAL A 1 125 ? 18.707 -16.558 -6.092 1.00 44.97 125 VAL A N 1
ATOM 951 C CA . VAL A 1 125 ? 17.830 -16.314 -7.255 1.00 44.97 125 VAL A CA 1
ATOM 952 C C . VAL A 1 125 ? 16.826 -17.457 -7.528 1.00 44.97 125 VAL A C 1
ATOM 954 O O . VAL A 1 125 ? 15.843 -17.263 -8.239 1.00 44.97 125 VAL A O 1
ATOM 957 N N . GLY A 1 126 ? 17.037 -18.643 -6.941 1.00 46.97 126 GLY A N 1
ATOM 958 C CA . GLY A 1 126 ? 16.183 -19.827 -7.096 1.00 46.97 126 GLY A CA 1
ATOM 959 C C . GLY A 1 126 ? 14.915 -19.859 -6.232 1.00 46.97 126 GLY A C 1
ATOM 960 O O . GLY A 1 126 ? 13.961 -20.526 -6.623 1.00 46.97 126 GLY A O 1
ATOM 961 N N . ASP A 1 127 ? 14.865 -19.115 -5.121 1.00 54.66 127 ASP A N 1
ATOM 962 C CA . ASP A 1 127 ? 13.748 -19.172 -4.155 1.00 54.66 127 ASP A CA 1
ATOM 963 C C . ASP A 1 127 ? 12.748 -18.008 -4.300 1.00 54.66 127 ASP A C 1
ATOM 965 O O . ASP A 1 127 ? 11.753 -17.916 -3.572 1.00 54.66 127 ASP A O 1
ATOM 969 N N . ILE A 1 128 ? 12.975 -17.110 -5.265 1.00 65.50 128 ILE A N 1
ATOM 970 C CA . ILE A 1 128 ? 12.092 -15.971 -5.528 1.00 65.50 128 ILE A CA 1
ATOM 971 C C . ILE A 1 128 ? 10.878 -16.451 -6.332 1.00 65.50 128 ILE A C 1
ATOM 973 O O . ILE A 1 128 ? 10.953 -16.720 -7.532 1.00 65.50 128 ILE A O 1
ATOM 977 N N . ASN A 1 129 ? 9.723 -16.532 -5.673 1.00 79.06 129 ASN A N 1
ATOM 978 C CA . ASN A 1 129 ? 8.466 -16.902 -6.317 1.00 79.06 129 ASN A CA 1
ATOM 979 C C . ASN A 1 129 ? 7.884 -15.704 -7.081 1.00 79.06 129 ASN A C 1
ATOM 981 O O . ASN A 1 129 ? 7.164 -14.884 -6.511 1.00 79.06 129 ASN A O 1
ATOM 985 N N . ILE A 1 130 ? 8.235 -15.584 -8.364 1.00 81.94 130 ILE A N 1
ATOM 986 C CA . ILE A 1 130 ? 7.781 -14.493 -9.236 1.00 81.94 130 ILE A CA 1
ATOM 987 C C . ILE A 1 130 ? 6.687 -14.974 -10.191 1.00 81.94 130 ILE A C 1
ATOM 989 O O . ILE A 1 130 ? 6.936 -15.720 -11.144 1.00 81.94 130 ILE A O 1
ATOM 993 N N . LYS A 1 131 ? 5.479 -14.460 -9.993 1.00 87.12 131 LYS A N 1
ATOM 994 C CA . LYS A 1 131 ? 4.284 -14.757 -10.779 1.00 87.12 131 LYS A CA 1
ATOM 995 C C . LYS A 1 131 ? 3.894 -13.581 -11.667 1.00 87.12 131 LYS A C 1
ATOM 997 O O . LYS A 1 131 ? 4.207 -12.424 -11.389 1.00 87.12 131 LYS A O 1
ATOM 1002 N N . LEU A 1 132 ? 3.204 -13.878 -12.760 1.00 86.44 132 LEU A N 1
ATOM 1003 C CA . LEU A 1 132 ? 2.589 -12.841 -13.588 1.00 86.44 132 LEU A CA 1
ATOM 1004 C C . LEU A 1 132 ? 1.282 -12.374 -12.945 1.00 86.44 132 LEU A C 1
ATOM 1006 O O . LEU A 1 132 ? 0.574 -13.171 -12.335 1.00 86.44 132 LEU A O 1
ATOM 1010 N N . PHE A 1 133 ? 0.884 -11.118 -13.152 1.00 87.25 133 PHE A N 1
ATOM 1011 C CA . PHE A 1 133 ? -0.445 -10.646 -12.733 1.00 87.25 133 PHE A CA 1
ATOM 1012 C C . PHE A 1 133 ? -1.588 -11.484 -13.330 1.00 87.25 133 PHE A C 1
ATOM 1014 O O . PHE A 1 133 ? -2.653 -11.604 -12.732 1.00 87.25 133 PHE A O 1
ATOM 1021 N N . THR A 1 134 ? -1.373 -12.101 -14.494 1.00 85.44 134 THR A N 1
ATOM 1022 C CA . THR A 1 134 ? -2.331 -13.024 -15.122 1.00 85.44 134 THR A CA 1
ATOM 1023 C C . THR A 1 134 ? -2.455 -14.372 -14.413 1.00 85.44 134 THR A C 1
ATOM 1025 O O . THR A 1 134 ? -3.419 -15.087 -14.659 1.00 85.44 134 THR A O 1
ATOM 1028 N N . GLU A 1 135 ? -1.488 -14.728 -13.569 1.00 87.75 135 GLU A N 1
ATOM 1029 C CA . GLU A 1 135 ? -1.465 -15.959 -12.767 1.00 87.75 135 GLU A CA 1
ATOM 1030 C C . GLU A 1 135 ? -2.043 -15.729 -11.356 1.00 87.75 135 GLU A C 1
ATOM 1032 O O . GLU A 1 135 ? -1.990 -16.632 -10.521 1.00 87.75 135 GLU A O 1
ATOM 1037 N N . PHE A 1 136 ? -2.573 -14.531 -11.070 1.00 86.69 136 PHE A N 1
ATOM 1038 C CA . PHE A 1 136 ? -3.126 -14.194 -9.760 1.00 86.69 136 PHE A CA 1
ATOM 1039 C C . PHE A 1 136 ? -4.353 -15.055 -9.435 1.00 86.69 136 PHE A C 1
ATOM 1041 O O . PHE A 1 136 ? -5.348 -15.070 -10.166 1.00 86.69 136 PHE A O 1
ATOM 1048 N N . ASP A 1 137 ? -4.284 -15.756 -8.306 1.00 87.38 137 ASP A N 1
ATOM 1049 C CA . ASP A 1 137 ? -5.351 -16.614 -7.807 1.00 87.38 137 ASP A CA 1
ATOM 1050 C C . ASP A 1 137 ? -6.262 -15.829 -6.856 1.00 87.38 137 ASP A C 1
ATOM 1052 O O . ASP A 1 137 ? -5.958 -15.654 -5.677 1.00 87.38 137 ASP A O 1
ATOM 1056 N N . ASN A 1 138 ? -7.412 -15.384 -7.370 1.00 83.31 138 ASN A N 1
ATOM 1057 C CA . ASN A 1 138 ? -8.407 -14.631 -6.600 1.00 83.31 138 ASN A CA 1
ATOM 1058 C C . ASN A 1 138 ? -9.086 -15.442 -5.475 1.00 83.31 138 ASN A C 1
ATOM 1060 O O . ASN A 1 138 ? -9.867 -14.872 -4.716 1.00 83.31 138 ASN A O 1
ATOM 1064 N N . SER A 1 139 ? -8.824 -16.751 -5.347 1.00 85.12 139 SER A N 1
ATOM 1065 C CA . SER A 1 139 ? -9.276 -17.533 -4.186 1.00 85.12 139 SER A CA 1
ATOM 1066 C C . SER A 1 139 ? -8.397 -17.332 -2.946 1.00 85.12 139 SER A C 1
ATOM 1068 O O . SER A 1 139 ? -8.812 -17.674 -1.837 1.00 85.12 139 SER A O 1
ATOM 1070 N N . LYS A 1 140 ? -7.201 -16.758 -3.121 1.00 87.19 140 LYS A N 1
ATOM 1071 C CA . LYS A 1 140 ? -6.238 -16.483 -2.053 1.00 87.19 140 LYS A CA 1
ATOM 1072 C C . LYS A 1 140 ? -6.234 -15.010 -1.671 1.00 87.19 140 LYS A C 1
ATOM 1074 O O . LYS A 1 140 ? -6.594 -14.130 -2.449 1.00 87.19 140 LYS A O 1
ATOM 1079 N N . TYR A 1 141 ? -5.766 -14.744 -0.459 1.00 89.00 141 TYR A N 1
ATOM 1080 C CA . TYR A 1 141 ? -5.543 -13.399 0.049 1.00 89.00 141 TYR A CA 1
ATOM 1081 C C . TYR A 1 141 ? -4.080 -13.020 -0.135 1.00 89.00 141 TYR A C 1
ATOM 1083 O O . TYR A 1 141 ? -3.188 -13.779 0.246 1.00 89.00 141 TYR A O 1
ATOM 1091 N N . PHE A 1 142 ? -3.836 -11.842 -0.703 1.00 91.12 142 PHE A N 1
ATOM 1092 C CA . PHE A 1 142 ? -2.491 -11.329 -0.922 1.00 91.12 142 PHE A CA 1
ATOM 1093 C C . PHE A 1 142 ? -2.259 -10.057 -0.106 1.00 91.12 142 PHE A C 1
ATOM 1095 O O . PHE A 1 142 ? -2.921 -9.039 -0.331 1.00 91.12 142 PHE A O 1
ATOM 1102 N N . TYR A 1 143 ? -1.328 -10.132 0.845 1.00 91.12 143 TYR A N 1
ATOM 1103 C CA . TYR A 1 143 ? -0.973 -9.043 1.754 1.00 91.12 143 TYR A CA 1
ATOM 1104 C C . TYR A 1 143 ? 0.329 -8.389 1.323 1.00 91.12 143 TYR A C 1
ATOM 1106 O O . TYR A 1 143 ? 1.367 -9.038 1.239 1.00 91.12 143 TYR A O 1
ATOM 1114 N N . VAL A 1 144 ? 0.279 -7.100 1.038 1.00 90.81 144 VAL A N 1
ATOM 1115 C CA . VAL A 1 144 ? 1.379 -6.357 0.440 1.00 90.81 144 VAL A CA 1
ATOM 1116 C C . VAL A 1 144 ? 2.412 -5.980 1.491 1.00 90.81 144 VAL A C 1
ATOM 1118 O O . VAL A 1 144 ? 2.088 -5.401 2.524 1.00 90.81 144 VAL A O 1
ATOM 1121 N N . LYS A 1 145 ? 3.675 -6.241 1.162 1.00 88.38 145 LYS A N 1
ATOM 1122 C CA . LYS A 1 145 ? 4.849 -5.723 1.864 1.00 88.38 145 LYS A CA 1
ATOM 1123 C C . LYS A 1 145 ? 5.432 -4.504 1.154 1.00 88.38 145 LYS A C 1
ATOM 1125 O O . LYS A 1 145 ? 5.865 -3.558 1.803 1.00 88.38 145 LYS A O 1
ATOM 1130 N N . LYS A 1 146 ? 5.465 -4.515 -0.181 1.00 87.50 146 LYS A N 1
ATOM 1131 C CA . LYS A 1 146 ? 6.008 -3.412 -0.978 1.00 87.50 146 LYS A CA 1
ATOM 1132 C C . LYS A 1 146 ? 5.279 -3.269 -2.312 1.00 87.50 146 LYS A C 1
ATOM 1134 O O . LYS A 1 146 ? 4.968 -4.268 -2.955 1.00 87.50 146 LYS A O 1
ATOM 1139 N N . ILE A 1 147 ? 5.036 -2.034 -2.740 1.00 87.81 147 ILE A N 1
ATOM 1140 C CA . ILE A 1 147 ? 4.562 -1.699 -4.091 1.00 87.81 147 ILE A CA 1
ATOM 1141 C C . ILE A 1 147 ? 5.597 -0.777 -4.710 1.00 87.81 147 ILE A C 1
ATOM 1143 O O . ILE A 1 147 ? 5.884 0.273 -4.146 1.00 87.81 147 ILE A O 1
ATOM 1147 N N . ALA A 1 148 ? 6.134 -1.152 -5.861 1.00 85.75 148 ALA A N 1
ATOM 1148 C CA . ALA A 1 148 ? 6.992 -0.288 -6.651 1.00 85.75 148 ALA A CA 1
ATOM 1149 C C . ALA A 1 148 ? 6.279 0.079 -7.949 1.00 85.75 148 ALA A C 1
ATOM 1151 O O . ALA A 1 148 ? 5.794 -0.791 -8.675 1.00 85.75 148 ALA A O 1
ATOM 1152 N N . ILE A 1 149 ? 6.196 1.374 -8.225 1.00 87.56 149 ILE A N 1
ATOM 1153 C CA . ILE A 1 149 ? 5.454 1.923 -9.353 1.00 87.56 149 ILE A CA 1
ATOM 1154 C C . ILE A 1 149 ? 6.378 2.818 -10.156 1.00 87.56 149 ILE A C 1
ATOM 1156 O O . ILE A 1 149 ? 6.852 3.830 -9.650 1.00 87.56 149 ILE A O 1
ATOM 1160 N N . MET A 1 150 ? 6.595 2.475 -11.419 1.00 84.81 150 MET A N 1
ATOM 1161 C CA . MET A 1 150 ? 7.379 3.296 -12.327 1.00 84.81 150 MET A CA 1
ATOM 1162 C C . MET A 1 150 ? 6.471 4.252 -13.094 1.00 84.81 150 MET A C 1
ATOM 1164 O O . MET A 1 150 ? 5.542 3.818 -13.780 1.00 84.81 150 MET A O 1
ATOM 1168 N N . THR A 1 151 ? 6.775 5.543 -13.029 1.00 87.50 151 THR A N 1
ATOM 1169 C CA . THR A 1 151 ? 6.153 6.597 -13.840 1.00 87.50 151 THR A CA 1
ATOM 1170 C C . THR A 1 151 ? 7.229 7.331 -14.647 1.00 87.50 151 THR A C 1
ATOM 1172 O O . THR A 1 151 ? 8.429 7.150 -14.428 1.00 87.50 151 THR A O 1
ATOM 1175 N N . SER A 1 152 ? 6.808 8.130 -15.628 1.00 84.88 152 SER A N 1
ATOM 1176 C CA . SER A 1 152 ? 7.714 8.964 -16.421 1.00 84.88 152 SER A CA 1
ATOM 1177 C C . SER A 1 152 ? 7.490 10.432 -16.091 1.00 84.88 152 SER A C 1
ATOM 1179 O O . SER A 1 152 ? 6.359 10.914 -16.137 1.00 84.88 152 SER A O 1
ATOM 1181 N N . VAL A 1 153 ? 8.574 11.146 -15.812 1.00 84.44 153 VAL A N 1
ATOM 1182 C CA . VAL A 1 153 ? 8.572 12.578 -15.496 1.00 84.44 153 VAL A CA 1
ATOM 1183 C C . VAL A 1 153 ? 9.472 13.331 -16.475 1.00 84.44 153 VAL A C 1
ATOM 1185 O O . VAL A 1 153 ? 10.420 12.742 -16.997 1.00 84.44 153 VAL A O 1
ATOM 1188 N N . PRO A 1 154 ? 9.215 14.617 -16.761 1.00 83.44 154 PRO A N 1
ATOM 1189 C CA . PRO A 1 154 ? 10.133 15.419 -17.560 1.00 83.44 154 PRO A CA 1
ATOM 1190 C C . PRO A 1 154 ? 11.520 15.464 -16.912 1.00 83.44 154 PRO A C 1
ATOM 1192 O O . PRO A 1 154 ? 11.634 15.658 -15.702 1.00 83.44 154 PRO A O 1
ATOM 1195 N N . LEU A 1 155 ? 12.565 15.277 -17.715 1.00 78.94 155 LEU A N 1
ATOM 1196 C CA . LEU A 1 155 ? 13.945 15.363 -17.251 1.00 78.94 155 LEU A CA 1
ATOM 1197 C C . LEU A 1 155 ? 14.322 16.827 -16.988 1.00 78.94 155 LEU A C 1
ATOM 1199 O O . LEU A 1 155 ? 14.225 17.665 -17.883 1.00 78.94 155 LEU A O 1
ATOM 1203 N N . ASP A 1 156 ? 14.830 17.101 -15.790 1.00 78.88 156 ASP A N 1
ATOM 1204 C CA . ASP A 1 156 ? 15.457 18.368 -15.423 1.00 78.88 156 ASP A CA 1
ATOM 1205 C C . ASP A 1 156 ? 16.972 18.176 -15.276 1.00 78.88 156 ASP A C 1
ATOM 1207 O O . ASP A 1 156 ? 17.464 17.526 -14.353 1.00 78.88 156 ASP A O 1
ATOM 1211 N N . MET A 1 157 ? 17.718 18.781 -16.199 1.00 73.44 157 MET A N 1
ATOM 1212 C CA . MET A 1 157 ? 19.183 18.759 -16.234 1.00 73.44 157 MET A CA 1
ATOM 1213 C C . MET A 1 157 ? 19.833 19.300 -14.954 1.00 73.44 157 MET A C 1
ATOM 1215 O O . MET A 1 157 ? 20.953 18.909 -14.642 1.00 73.44 157 MET A O 1
ATOM 1219 N N . SER A 1 158 ? 19.169 20.204 -14.225 1.00 76.31 158 SER A N 1
ATOM 1220 C CA . SER A 1 158 ? 19.708 20.782 -12.985 1.00 76.31 158 SER A CA 1
ATOM 1221 C C . SER A 1 158 ? 19.741 19.787 -11.822 1.00 76.31 158 SER A C 1
ATOM 1223 O O . SER A 1 158 ? 20.509 19.963 -10.879 1.00 76.31 158 SER A O 1
ATOM 1225 N N . MET A 1 159 ? 18.930 18.731 -11.910 1.00 76.31 159 MET A N 1
ATOM 1226 C CA . MET A 1 159 ? 18.757 17.702 -10.881 1.00 76.31 159 MET A CA 1
ATOM 1227 C C . MET A 1 159 ? 19.574 16.436 -11.171 1.00 76.31 159 MET A C 1
ATOM 1229 O O . MET A 1 159 ? 19.583 15.484 -10.385 1.00 76.31 159 MET A O 1
ATOM 1233 N N . VAL A 1 160 ? 20.259 16.410 -12.312 1.00 75.69 160 VAL A N 1
ATOM 1234 C CA . VAL A 1 160 ? 21.190 15.352 -12.684 1.00 75.69 160 VAL A CA 1
ATOM 1235 C C . VAL A 1 160 ? 22.533 15.613 -11.987 1.00 75.69 160 VAL A C 1
ATOM 1237 O O . VAL A 1 160 ? 23.031 16.740 -12.039 1.00 75.69 160 VAL A O 1
ATOM 1240 N N . PRO A 1 161 ? 23.160 14.604 -11.354 1.00 72.75 161 PRO A N 1
ATOM 1241 C CA . PRO A 1 161 ? 24.461 14.777 -10.717 1.00 72.75 161 PRO A CA 1
ATOM 1242 C C . PRO A 1 161 ? 25.524 15.324 -11.673 1.00 72.75 161 PRO A C 1
ATOM 1244 O O . PRO A 1 161 ? 25.656 14.885 -12.816 1.00 72.75 161 PRO A O 1
ATOM 1247 N N . ALA A 1 162 ? 26.363 16.224 -11.162 1.00 60.47 162 ALA A N 1
ATOM 1248 C CA . ALA A 1 162 ? 27.444 16.853 -11.922 1.00 60.47 162 ALA A CA 1
ATOM 1249 C C . ALA A 1 162 ? 28.533 15.873 -12.419 1.00 60.47 162 ALA A C 1
ATOM 1251 O O . ALA A 1 162 ? 29.397 16.270 -13.197 1.00 60.47 162 ALA A O 1
ATOM 1252 N N . SER A 1 163 ? 28.509 14.607 -11.985 1.00 56.19 163 SER A N 1
ATOM 1253 C CA . SER A 1 163 ? 29.400 13.536 -12.458 1.00 56.19 163 SER A CA 1
ATOM 1254 C C . SER A 1 163 ? 29.080 13.044 -13.878 1.00 56.19 163 SER A C 1
ATOM 1256 O O . SER A 1 163 ? 29.829 12.241 -14.434 1.00 56.19 163 SER A O 1
ATOM 1258 N N . VAL A 1 164 ? 27.996 13.529 -14.487 1.00 60.66 164 VAL A N 1
ATOM 1259 C CA . VAL A 1 164 ? 27.632 13.240 -15.876 1.00 60.66 164 VAL A CA 1
ATOM 1260 C C . VAL A 1 164 ? 28.612 13.903 -16.846 1.00 60.66 164 VAL A C 1
ATOM 1262 O O . VAL A 1 164 ? 28.787 15.121 -16.878 1.00 60.66 164 VAL A O 1
ATOM 1265 N N . ILE A 1 165 ? 29.255 13.072 -17.666 1.00 56.44 165 ILE A N 1
ATOM 1266 C CA . ILE A 1 165 ? 30.330 13.473 -18.572 1.00 56.44 165 ILE A CA 1
ATOM 1267 C C . ILE A 1 165 ? 29.723 14.173 -19.795 1.00 56.44 165 ILE A C 1
ATOM 1269 O O . ILE A 1 165 ? 28.990 13.563 -20.578 1.00 56.44 165 ILE A O 1
ATOM 1273 N N . LYS A 1 166 ? 30.061 15.454 -19.991 1.00 57.59 166 LYS A N 1
ATOM 1274 C CA . LYS A 1 166 ? 29.951 16.098 -21.304 1.00 57.59 166 LYS A CA 1
ATOM 1275 C C . LYS A 1 166 ? 31.013 15.474 -22.207 1.00 57.59 166 LYS A C 1
ATOM 1277 O O . LYS A 1 166 ? 32.206 15.628 -21.941 1.00 57.59 166 LYS A O 1
ATOM 1282 N N . ASP A 1 167 ? 30.601 14.800 -23.276 1.00 60.22 167 ASP A N 1
ATOM 1283 C CA . ASP A 1 167 ? 31.545 14.439 -24.328 1.00 60.22 167 ASP A CA 1
ATOM 1284 C C . ASP A 1 167 ? 31.892 15.706 -25.121 1.00 60.22 167 ASP A C 1
ATOM 1286 O O . ASP A 1 167 ? 31.139 16.178 -25.977 1.00 60.22 167 ASP A O 1
ATOM 1290 N N . ASN A 1 168 ? 33.050 16.282 -24.796 1.00 57.94 168 ASN A N 1
ATOM 1291 C CA . ASN A 1 168 ? 33.554 17.508 -25.408 1.00 57.94 168 ASN A CA 1
ATOM 1292 C C . ASN A 1 168 ? 33.889 17.346 -26.903 1.00 57.94 168 ASN A C 1
ATOM 1294 O O . ASN A 1 168 ? 34.091 18.357 -27.572 1.00 57.94 168 ASN A O 1
ATOM 1298 N N . ALA A 1 169 ? 33.947 16.117 -27.434 1.00 60.31 169 ALA A N 1
ATOM 1299 C CA . ALA A 1 169 ? 34.167 15.870 -28.858 1.00 60.31 169 ALA A CA 1
ATOM 1300 C C . ALA A 1 169 ? 32.871 15.905 -29.688 1.00 60.31 169 ALA A C 1
ATOM 1302 O O . ALA A 1 169 ? 32.933 16.195 -30.883 1.00 60.31 169 ALA A O 1
ATOM 1303 N N . THR A 1 170 ? 31.709 15.623 -29.084 1.00 58.94 170 THR A N 1
ATOM 1304 C CA . THR A 1 170 ? 30.429 15.487 -29.810 1.00 58.94 170 THR A CA 1
ATOM 1305 C C . THR A 1 170 ? 29.320 16.440 -29.348 1.00 58.94 170 THR A C 1
ATOM 1307 O O . THR A 1 170 ? 28.232 16.410 -29.923 1.00 58.94 170 THR A O 1
ATOM 1310 N N . ASP A 1 171 ? 29.573 17.297 -28.345 1.00 59.50 171 ASP A N 1
ATOM 1311 C CA . ASP A 1 171 ? 28.565 18.170 -27.705 1.00 59.50 171 ASP A CA 1
ATOM 1312 C C . ASP A 1 171 ? 27.322 17.382 -27.222 1.00 59.50 171 ASP A C 1
ATOM 1314 O O . ASP A 1 171 ? 26.180 17.862 -27.225 1.00 59.50 171 ASP A O 1
ATOM 1318 N N . LYS A 1 172 ? 27.563 16.136 -26.790 1.00 65.25 172 LYS A N 1
ATOM 1319 C CA . LYS A 1 172 ? 26.568 15.229 -26.216 1.00 65.25 172 LYS A CA 1
ATOM 1320 C C . LYS A 1 172 ? 26.729 15.110 -24.703 1.00 65.25 172 LYS A C 1
ATOM 1322 O O . LYS A 1 172 ? 27.837 15.125 -24.168 1.00 65.25 172 LYS A O 1
ATOM 1327 N N . TYR A 1 173 ? 25.604 14.934 -24.025 1.00 66.44 173 TYR A N 1
ATOM 1328 C CA . TYR A 1 173 ? 25.519 14.564 -22.618 1.00 66.44 173 TYR A CA 1
ATOM 1329 C C . TYR A 1 173 ? 25.164 13.083 -22.534 1.00 66.44 173 TYR A C 1
ATOM 1331 O O . TYR A 1 173 ? 24.185 12.653 -23.150 1.00 66.44 173 TYR A O 1
ATOM 1339 N N . VAL A 1 174 ? 25.956 12.311 -21.789 1.00 66.12 174 VAL A N 1
ATOM 1340 C CA . VAL A 1 174 ? 25.728 10.876 -21.583 1.00 66.12 174 VAL A CA 1
ATOM 1341 C C . VAL A 1 174 ? 25.249 10.647 -20.158 1.00 66.12 174 VAL A C 1
ATOM 1343 O O . VAL A 1 174 ? 26.027 10.761 -19.216 1.00 66.12 174 VAL A O 1
ATOM 1346 N N . LEU A 1 175 ? 23.964 10.330 -20.006 1.00 68.31 175 LEU A N 1
ATOM 1347 C CA . LEU A 1 175 ? 23.369 10.011 -18.711 1.00 68.31 175 LEU A CA 1
ATOM 1348 C C . LEU A 1 175 ? 23.513 8.520 -18.402 1.00 68.31 175 LEU A C 1
ATOM 1350 O O . LEU A 1 175 ? 23.251 7.663 -19.256 1.00 68.31 175 LEU A O 1
ATOM 1354 N N . TYR A 1 176 ? 23.891 8.235 -17.160 1.00 64.19 176 TYR A N 1
ATOM 1355 C CA . TYR A 1 176 ? 23.978 6.887 -16.613 1.00 64.19 176 TYR A CA 1
ATOM 1356 C C . TYR A 1 176 ? 22.710 6.586 -15.822 1.00 64.19 176 TYR A C 1
ATOM 1358 O O . TYR A 1 176 ? 22.329 7.373 -14.957 1.00 64.19 176 TYR A O 1
ATOM 1366 N N . ASP A 1 177 ? 22.053 5.472 -16.144 1.00 65.88 177 ASP A N 1
ATOM 1367 C CA . ASP A 1 177 ? 20.891 5.003 -15.394 1.00 65.88 177 ASP A CA 1
ATOM 1368 C C . ASP A 1 177 ? 21.376 4.333 -14.105 1.00 65.88 177 ASP A C 1
ATOM 1370 O O . ASP A 1 177 ? 21.850 3.196 -14.113 1.00 65.88 177 ASP A O 1
ATOM 1374 N N . GLN A 1 178 ? 21.278 5.060 -12.996 1.00 64.06 178 GLN A N 1
ATOM 1375 C CA . GLN A 1 178 ? 21.757 4.596 -11.695 1.00 64.06 178 GLN A CA 1
ATOM 1376 C C . GLN A 1 178 ? 20.897 3.449 -11.137 1.00 64.06 178 GLN A C 1
ATOM 1378 O O . GLN A 1 178 ? 21.387 2.648 -10.343 1.00 64.06 178 GLN A O 1
ATOM 1383 N N . LEU A 1 179 ? 19.641 3.309 -11.586 1.00 59.28 179 LEU A N 1
ATOM 1384 C CA . LEU A 1 179 ? 18.800 2.162 -11.222 1.00 59.28 179 LEU A CA 1
ATOM 1385 C C . LEU A 1 179 ? 19.260 0.878 -11.932 1.00 59.28 179 LEU A C 1
ATOM 1387 O O . LEU A 1 179 ? 19.181 -0.205 -11.354 1.00 59.28 179 LEU A O 1
ATOM 1391 N N . ALA A 1 180 ? 19.778 0.989 -13.159 1.00 53.62 180 ALA A N 1
ATOM 1392 C CA . ALA A 1 180 ? 20.343 -0.136 -13.912 1.00 53.62 180 ALA A CA 1
ATOM 1393 C C . ALA A 1 180 ? 21.775 -0.508 -13.467 1.00 53.62 180 ALA A C 1
ATOM 1395 O O . ALA A 1 180 ? 22.179 -1.672 -13.565 1.00 53.62 180 ALA A O 1
ATOM 1396 N N . GLU A 1 181 ? 22.538 0.462 -12.955 1.00 48.22 181 GLU A N 1
ATOM 1397 C CA . GLU A 1 181 ? 23.885 0.253 -12.402 1.00 48.22 181 GLU A CA 1
ATOM 1398 C C . GLU A 1 181 ? 23.845 -0.546 -11.088 1.00 48.22 181 GLU A C 1
ATOM 1400 O O . GLU A 1 181 ? 24.627 -1.481 -10.913 1.00 48.22 181 GLU A O 1
ATOM 1405 N N . LEU A 1 182 ? 22.858 -0.274 -10.220 1.00 47.81 182 LEU A N 1
ATOM 1406 C CA . LEU A 1 182 ? 22.609 -1.041 -8.987 1.00 47.81 182 LEU A CA 1
ATOM 1407 C C . LEU A 1 182 ? 22.229 -2.511 -9.255 1.00 47.81 182 LEU A C 1
ATOM 1409 O O . LEU A 1 182 ? 22.343 -3.367 -8.381 1.00 47.81 182 LEU A O 1
ATOM 1413 N N . ALA A 1 183 ? 21.750 -2.784 -10.467 1.00 47.16 183 ALA A N 1
ATOM 1414 C CA . ALA A 1 183 ? 21.268 -4.076 -10.923 1.00 47.16 183 ALA A CA 1
ATOM 1415 C C . ALA A 1 183 ? 22.417 -4.986 -11.405 1.00 47.16 183 ALA A C 1
ATOM 1417 O O . ALA A 1 183 ? 22.537 -6.133 -10.985 1.00 47.16 183 ALA A O 1
ATOM 1418 N N . SER A 1 184 ? 23.303 -4.479 -12.261 1.00 44.94 184 SER A N 1
ATOM 1419 C CA . SER A 1 184 ? 24.195 -5.342 -13.049 1.00 44.94 184 SER A CA 1
ATOM 1420 C C . SER A 1 184 ? 25.670 -5.325 -12.638 1.00 44.94 184 SER A C 1
ATOM 1422 O O . SER A 1 184 ? 26.450 -6.075 -13.221 1.00 44.94 184 SER A O 1
ATOM 1424 N N . ASN A 1 185 ? 26.086 -4.493 -11.668 1.00 43.62 185 ASN A N 1
ATOM 1425 C CA . ASN A 1 185 ? 27.509 -4.192 -11.405 1.00 43.62 185 ASN A CA 1
ATOM 1426 C C . ASN A 1 185 ? 28.294 -3.770 -12.675 1.00 43.62 185 ASN A C 1
ATOM 1428 O O . ASN A 1 185 ? 29.523 -3.688 -12.661 1.00 43.62 185 ASN A O 1
ATOM 1432 N N . GLU A 1 186 ? 27.584 -3.476 -13.765 1.00 42.84 186 GLU A N 1
ATOM 1433 C CA . GLU A 1 186 ? 28.082 -2.979 -15.034 1.00 42.84 186 GLU A CA 1
ATOM 1434 C C . GLU A 1 186 ? 27.348 -1.672 -15.341 1.00 42.84 186 GLU A C 1
ATOM 1436 O O . GLU A 1 186 ? 26.126 -1.556 -15.220 1.00 42.84 186 GLU A O 1
ATOM 1441 N N . VAL A 1 187 ? 28.109 -0.658 -15.744 1.00 44.91 187 VAL A N 1
ATOM 1442 C CA . VAL A 1 187 ? 27.568 0.657 -16.087 1.00 44.91 187 VAL A CA 1
ATOM 1443 C C . VAL A 1 187 ? 26.786 0.538 -17.396 1.00 44.91 187 VAL A C 1
ATOM 1445 O O . VAL A 1 187 ? 27.339 0.653 -18.493 1.00 44.91 187 VAL A O 1
ATOM 1448 N N . THR A 1 188 ? 25.480 0.297 -17.301 1.00 48.38 188 THR A N 1
ATOM 1449 C CA . THR A 1 188 ? 24.607 0.288 -18.475 1.00 48.38 188 THR A CA 1
ATOM 1450 C C . THR A 1 188 ? 24.291 1.735 -18.863 1.00 48.38 188 THR A C 1
ATOM 1452 O O . THR A 1 188 ? 23.354 2.354 -18.367 1.00 48.38 188 THR A O 1
ATOM 1455 N N . VAL A 1 189 ? 25.093 2.304 -19.766 1.00 54.53 189 VAL A N 1
ATOM 1456 C CA . VAL A 1 189 ? 24.762 3.556 -20.475 1.00 54.53 189 VAL A CA 1
ATOM 1457 C C . VAL A 1 189 ? 23.446 3.362 -21.224 1.00 54.53 189 VAL A C 1
ATOM 1459 O O . VAL A 1 189 ? 23.291 2.278 -21.789 1.00 54.53 189 VAL A O 1
ATOM 1462 N N . LYS A 1 190 ? 22.567 4.385 -21.316 1.00 62.38 190 LYS A N 1
ATOM 1463 C CA . LYS A 1 190 ? 21.695 4.609 -22.505 1.00 62.38 190 LYS A CA 1
ATOM 1464 C C . LYS A 1 190 ? 20.777 5.846 -22.442 1.00 62.38 190 LYS A C 1
ATOM 1466 O O . LYS A 1 190 ? 19.592 5.763 -22.763 1.00 62.38 190 LYS A O 1
ATOM 1471 N N . LYS A 1 191 ? 21.305 7.044 -22.173 1.00 59.44 191 LYS A N 1
ATOM 1472 C CA . LYS A 1 191 ? 20.678 8.234 -22.777 1.00 59.44 191 LYS A CA 1
ATOM 1473 C C . LYS A 1 191 ? 21.710 9.251 -23.236 1.00 59.44 191 LYS A C 1
ATOM 1475 O O . LYS A 1 191 ? 22.332 9.929 -22.427 1.00 59.44 191 LYS A O 1
ATOM 1480 N N . GLU A 1 192 ? 21.872 9.334 -24.553 1.00 62.28 192 GLU A N 1
ATOM 1481 C CA . GLU A 1 192 ? 22.649 10.380 -25.214 1.00 62.28 192 GLU A CA 1
ATOM 1482 C C . GLU A 1 192 ? 21.717 11.538 -25.578 1.00 62.28 192 GLU A C 1
ATOM 1484 O O . GLU A 1 192 ? 20.751 11.361 -26.323 1.00 62.28 192 GLU A O 1
ATOM 1489 N N . LEU A 1 193 ? 22.003 12.728 -25.061 1.00 62.69 193 LEU A N 1
ATOM 1490 C CA . LEU A 1 193 ? 21.279 13.959 -25.377 1.00 62.69 193 LEU A CA 1
ATOM 1491 C C . LEU A 1 193 ? 22.222 14.914 -26.111 1.00 62.69 193 LEU A C 1
ATOM 1493 O O . LEU A 1 193 ? 23.353 15.113 -25.682 1.00 62.69 193 LEU A O 1
ATOM 1497 N N . THR A 1 194 ? 21.781 15.524 -27.211 1.00 57.22 194 THR A N 1
ATOM 1498 C CA . THR A 1 194 ? 22.531 16.612 -27.867 1.00 57.22 194 THR A CA 1
ATOM 1499 C C . THR A 1 194 ? 22.268 17.943 -27.159 1.00 57.22 194 THR A C 1
ATOM 1501 O O . THR A 1 194 ? 21.208 18.117 -26.560 1.00 57.22 194 THR A O 1
ATOM 1504 N N . ALA A 1 195 ? 23.190 18.910 -27.254 1.00 51.56 195 ALA A N 1
ATOM 1505 C CA . ALA A 1 195 ? 23.076 20.229 -26.611 1.00 51.56 195 ALA A CA 1
ATOM 1506 C C . ALA A 1 195 ? 21.743 20.978 -26.876 1.00 51.56 195 ALA A C 1
ATOM 1508 O O . ALA A 1 195 ? 21.228 21.673 -26.003 1.00 51.56 195 ALA A O 1
ATOM 1509 N N . SER A 1 196 ? 21.131 20.799 -28.054 1.00 50.06 196 SER A N 1
ATOM 1510 C CA . SER A 1 196 ? 19.809 21.362 -28.396 1.00 50.06 196 SER A CA 1
ATOM 1511 C C . SER A 1 196 ? 18.626 20.599 -27.773 1.00 50.06 196 SER A C 1
ATOM 1513 O O . SER A 1 196 ? 17.520 21.128 -27.711 1.00 50.06 196 SER A O 1
ATOM 1515 N N . GLY A 1 197 ? 18.856 19.367 -27.308 1.00 49.41 197 GLY A N 1
ATOM 1516 C CA . GLY A 1 197 ? 17.900 18.503 -26.613 1.00 49.41 197 GLY A CA 1
ATOM 1517 C C . GLY A 1 197 ? 17.804 18.743 -25.103 1.00 49.41 197 GLY A C 1
ATOM 1518 O O . GLY A 1 197 ? 16.873 18.237 -24.488 1.00 49.41 197 GLY A O 1
ATOM 1519 N N . LEU A 1 198 ? 18.698 19.548 -24.509 1.00 47.75 198 LEU A N 1
ATOM 1520 C CA . LEU A 1 198 ? 18.609 19.950 -23.093 1.00 47.75 198 LEU A CA 1
ATOM 1521 C C . LEU A 1 198 ? 17.401 20.842 -22.803 1.00 47.75 198 LEU A C 1
ATOM 1523 O O . LEU A 1 198 ? 16.875 20.825 -21.699 1.00 47.75 198 LEU A O 1
ATOM 1527 N N . ASN A 1 199 ? 16.960 21.602 -23.807 1.00 43.97 199 ASN A N 1
ATOM 1528 C CA . ASN A 1 199 ? 15.768 22.445 -23.735 1.00 43.97 199 ASN A CA 1
ATOM 1529 C C . ASN A 1 199 ? 14.523 21.732 -24.291 1.00 43.97 199 ASN A C 1
ATOM 1531 O O . ASN A 1 199 ? 13.454 22.336 -24.391 1.00 43.97 199 ASN A O 1
ATOM 1535 N N . ALA A 1 200 ? 14.651 20.472 -24.719 1.00 42.78 200 ALA A N 1
ATOM 1536 C CA . ALA A 1 200 ? 13.543 19.746 -25.304 1.00 42.78 200 ALA A CA 1
ATOM 1537 C C . ALA A 1 200 ? 12.681 19.153 -24.188 1.00 42.78 200 ALA A C 1
ATOM 1539 O O . ALA A 1 200 ? 13.050 18.170 -23.549 1.00 42.78 200 ALA A O 1
ATOM 1540 N N . LEU A 1 201 ? 11.473 19.696 -24.062 1.00 43.28 201 LEU A N 1
ATOM 1541 C CA . LEU A 1 201 ? 10.279 19.147 -23.401 1.00 43.28 201 LEU A CA 1
ATOM 1542 C C . LEU A 1 201 ? 9.913 17.685 -23.802 1.00 43.28 201 LEU A C 1
ATOM 1544 O O . LEU A 1 201 ? 8.777 17.269 -23.610 1.00 43.28 201 LEU A O 1
ATOM 1548 N N . GLY A 1 202 ? 10.824 16.910 -24.404 1.00 50.16 202 GLY A N 1
ATOM 1549 C CA . GLY A 1 202 ? 10.604 15.555 -24.919 1.00 50.16 202 GLY A CA 1
ATOM 1550 C C . GLY A 1 202 ? 11.494 14.464 -24.311 1.00 50.16 202 GLY A C 1
ATOM 1551 O O . GLY A 1 202 ? 11.293 13.291 -24.623 1.00 50.16 202 GLY A O 1
ATOM 1552 N N . ALA A 1 203 ? 12.471 14.796 -23.460 1.00 66.50 203 ALA A N 1
ATOM 1553 C CA . ALA A 1 203 ? 13.267 13.794 -22.755 1.00 66.50 203 ALA A CA 1
ATOM 1554 C C . ALA A 1 203 ? 12.658 13.506 -21.373 1.00 66.50 203 ALA A C 1
ATOM 1556 O O . ALA A 1 203 ? 12.687 14.362 -20.500 1.00 66.50 203 ALA A O 1
ATOM 1557 N N . ASN A 1 204 ? 12.163 12.283 -21.155 1.00 76.50 204 ASN A N 1
ATOM 1558 C CA . ASN A 1 204 ? 11.644 11.863 -19.844 1.00 76.50 204 ASN A CA 1
ATOM 1559 C C . ASN A 1 204 ? 12.690 11.091 -19.024 1.00 76.50 204 ASN A C 1
ATOM 1561 O O . ASN A 1 204 ? 13.474 10.322 -19.592 1.00 76.50 204 ASN A O 1
ATOM 1565 N N . ASP A 1 205 ? 12.679 11.295 -17.713 1.00 78.75 205 ASP A N 1
ATOM 1566 C CA . ASP A 1 205 ? 13.277 10.416 -16.711 1.00 78.75 20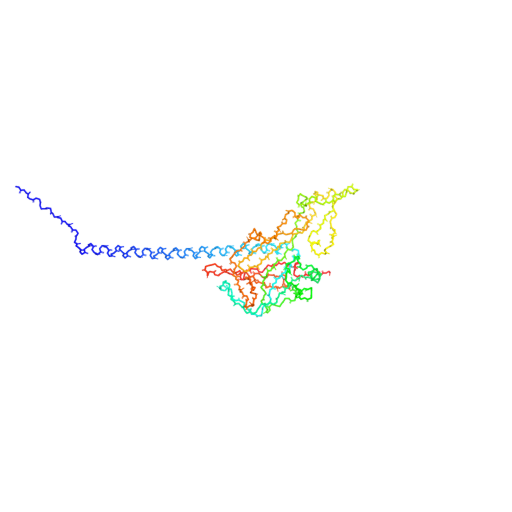5 ASP A CA 1
ATOM 1567 C C . ASP A 1 205 ? 12.226 9.408 -16.215 1.00 78.75 205 ASP A C 1
ATOM 1569 O O . ASP A 1 205 ? 11.018 9.653 -16.310 1.00 78.75 205 ASP A O 1
ATOM 1573 N N . ASN A 1 206 ? 12.680 8.272 -15.697 1.00 80.81 206 ASN A N 1
ATOM 1574 C CA . ASN A 1 206 ? 11.825 7.328 -14.993 1.00 80.81 206 ASN A CA 1
ATOM 1575 C C . ASN A 1 206 ? 11.990 7.548 -13.492 1.00 80.81 206 ASN A C 1
ATOM 1577 O O . ASN A 1 206 ? 13.107 7.655 -12.991 1.00 80.81 206 ASN A O 1
ATOM 1581 N N . VAL A 1 207 ? 10.869 7.580 -12.779 1.00 83.81 207 VAL A N 1
ATOM 1582 C CA . VAL A 1 207 ? 10.854 7.596 -11.318 1.00 83.81 207 VAL A CA 1
ATOM 1583 C C . VAL A 1 207 ? 10.110 6.370 -10.814 1.00 83.81 207 VAL A C 1
ATOM 1585 O O . VAL A 1 207 ? 9.035 6.025 -11.307 1.00 83.81 207 VAL A O 1
ATOM 1588 N N . VAL A 1 208 ? 10.703 5.696 -9.838 1.00 83.19 208 VAL A N 1
ATOM 1589 C CA . VAL A 1 208 ? 10.120 4.569 -9.125 1.00 83.19 208 VAL A CA 1
ATOM 1590 C C . VAL A 1 208 ? 9.631 5.074 -7.776 1.00 83.19 208 VAL A C 1
ATOM 1592 O O . VAL A 1 208 ? 10.410 5.475 -6.917 1.00 83.19 208 VAL A O 1
ATOM 1595 N N . HIS A 1 209 ? 8.316 5.063 -7.612 1.00 87.56 209 HIS A N 1
ATOM 1596 C CA . HIS A 1 209 ? 7.627 5.300 -6.355 1.00 87.56 209 HIS A CA 1
ATOM 1597 C C . HIS A 1 209 ? 7.578 3.988 -5.580 1.00 87.56 209 HIS A C 1
ATOM 1599 O O . HIS A 1 209 ? 6.969 3.026 -6.057 1.00 87.56 209 HIS A O 1
ATOM 1605 N N . ILE A 1 210 ? 8.204 3.929 -4.408 1.00 86.25 210 ILE A N 1
ATOM 1606 C CA . ILE A 1 210 ? 8.240 2.717 -3.592 1.00 86.25 210 ILE A CA 1
ATOM 1607 C C . ILE A 1 210 ? 7.450 2.967 -2.313 1.00 86.25 210 ILE A C 1
ATOM 1609 O O . ILE A 1 210 ? 7.744 3.860 -1.522 1.00 86.25 210 ILE A O 1
ATOM 1613 N N . TYR A 1 211 ? 6.430 2.144 -2.118 1.00 89.44 211 TYR A N 1
ATOM 1614 C CA . TYR A 1 211 ? 5.605 2.112 -0.925 1.00 89.44 211 TYR A CA 1
ATOM 1615 C C . TYR A 1 211 ? 5.974 0.878 -0.121 1.00 89.44 211 TYR A C 1
ATOM 1617 O O . TYR A 1 211 ? 5.757 -0.239 -0.591 1.00 89.44 211 TYR A O 1
ATOM 1625 N N . THR A 1 212 ? 6.524 1.066 1.074 1.00 88.75 212 THR A N 1
ATOM 1626 C CA . THR A 1 212 ? 6.898 -0.036 1.968 1.00 88.75 212 THR A CA 1
ATOM 1627 C C . THR A 1 212 ? 5.929 -0.096 3.137 1.00 88.75 212 THR A C 1
ATOM 1629 O O . THR A 1 212 ? 5.729 0.898 3.828 1.00 88.75 212 THR A O 1
ATOM 1632 N N . PHE A 1 213 ? 5.351 -1.269 3.365 1.00 89.75 213 PHE A N 1
ATOM 1633 C CA . PHE A 1 213 ? 4.431 -1.554 4.456 1.00 89.75 213 PHE A CA 1
ATOM 1634 C C . PHE A 1 213 ? 5.162 -2.402 5.494 1.00 89.75 213 PHE A C 1
ATOM 1636 O O . PHE A 1 213 ? 5.623 -3.504 5.189 1.00 89.75 213 PHE A O 1
ATOM 1643 N N . ASP A 1 214 ? 5.316 -1.855 6.694 1.00 87.50 214 ASP A N 1
ATOM 1644 C CA . ASP A 1 214 ? 6.074 -2.478 7.774 1.00 87.50 214 ASP A CA 1
ATOM 1645 C C . ASP A 1 214 ? 5.347 -2.255 9.101 1.00 87.50 214 ASP A C 1
ATOM 1647 O O . ASP A 1 214 ? 5.338 -1.157 9.669 1.00 87.50 214 ASP A O 1
ATOM 1651 N N . GLY A 1 215 ? 4.642 -3.296 9.545 1.00 88.75 215 GLY A N 1
ATOM 1652 C CA . GLY A 1 215 ? 3.748 -3.224 10.694 1.00 88.75 215 GLY A CA 1
ATOM 1653 C C . GLY A 1 215 ? 2.685 -2.144 10.519 1.00 88.75 215 GLY A C 1
ATOM 1654 O O . GLY A 1 215 ? 1.938 -2.144 9.536 1.00 88.75 215 GLY A O 1
ATOM 1655 N N . ALA A 1 216 ? 2.610 -1.230 11.487 1.00 89.69 216 ALA A N 1
ATOM 1656 C CA . ALA A 1 216 ? 1.662 -0.117 11.470 1.00 89.69 216 ALA A CA 1
ATOM 1657 C C . ALA A 1 216 ? 2.074 1.036 10.540 1.00 89.69 216 ALA A C 1
ATOM 1659 O O . ALA A 1 216 ? 1.283 1.953 10.298 1.00 89.69 216 ALA A O 1
ATOM 1660 N N . ASN A 1 217 ? 3.301 0.996 10.022 1.00 89.94 217 ASN A N 1
ATOM 1661 C CA . ASN A 1 217 ? 3.881 2.096 9.282 1.00 89.94 217 ASN A CA 1
ATOM 1662 C C . ASN A 1 217 ? 3.831 1.850 7.777 1.00 89.94 217 ASN A C 1
ATOM 1664 O O . ASN A 1 217 ? 4.028 0.736 7.285 1.00 89.94 217 ASN A O 1
ATOM 1668 N N . MET A 1 218 ? 3.613 2.933 7.044 1.00 90.38 218 MET A N 1
ATOM 1669 C CA . MET A 1 218 ? 3.811 2.994 5.608 1.00 90.38 218 MET A CA 1
ATOM 1670 C C . MET A 1 218 ? 4.873 4.033 5.311 1.00 90.38 218 MET A C 1
ATOM 1672 O O . MET A 1 218 ? 4.768 5.175 5.759 1.00 90.38 218 MET A O 1
ATOM 1676 N N . TYR A 1 219 ? 5.856 3.640 4.518 1.00 89.44 219 TYR A N 1
ATOM 1677 C CA . TYR A 1 219 ? 6.918 4.506 4.041 1.00 89.44 219 TYR A CA 1
ATOM 1678 C C . TYR A 1 219 ? 6.740 4.760 2.550 1.00 89.44 219 TYR A C 1
ATOM 1680 O O . TYR A 1 219 ? 6.309 3.862 1.821 1.00 89.44 219 TYR A O 1
ATOM 1688 N N . TYR A 1 220 ? 7.066 5.968 2.109 1.00 89.12 220 TYR A N 1
ATOM 1689 C CA . TYR A 1 220 ? 6.990 6.370 0.710 1.00 89.12 220 TYR A CA 1
ATOM 1690 C C . TYR A 1 220 ? 8.281 7.060 0.281 1.00 89.12 220 TYR A C 1
ATOM 1692 O O . TYR A 1 220 ? 8.649 8.091 0.837 1.00 89.12 220 TYR A O 1
ATOM 1700 N N . GLU A 1 221 ? 8.933 6.504 -0.734 1.00 85.44 221 GLU A N 1
ATOM 1701 C CA . GLU A 1 221 ? 10.193 7.005 -1.284 1.00 85.44 221 GLU A CA 1
ATOM 1702 C C . GLU A 1 221 ? 10.121 7.099 -2.814 1.00 85.44 221 GLU A C 1
ATOM 1704 O O . GLU A 1 221 ? 9.338 6.400 -3.473 1.00 85.44 221 GLU A O 1
ATOM 1709 N N . LYS A 1 222 ? 10.959 7.965 -3.387 1.00 85.69 222 LYS A N 1
ATOM 1710 C CA . LYS A 1 222 ? 11.138 8.110 -4.830 1.00 85.69 222 LYS A CA 1
ATOM 1711 C C . LYS A 1 222 ? 12.587 7.883 -5.224 1.00 85.69 222 LYS A C 1
ATOM 1713 O O . LYS A 1 222 ? 13.500 8.489 -4.667 1.00 85.69 222 LYS A O 1
ATOM 1718 N N . GLN A 1 223 ? 12.779 7.084 -6.262 1.00 81.25 223 GLN A N 1
ATOM 1719 C CA . GLN A 1 223 ? 14.087 6.846 -6.855 1.00 81.25 223 GLN A CA 1
ATOM 1720 C C . GLN A 1 223 ? 14.027 7.128 -8.354 1.00 81.25 223 GLN A C 1
ATOM 1722 O O . GLN A 1 223 ? 13.215 6.555 -9.074 1.00 81.25 223 GLN A O 1
ATOM 1727 N N . TYR A 1 224 ? 14.868 8.036 -8.819 1.00 81.12 224 TYR A N 1
ATOM 1728 C CA . TYR A 1 224 ? 14.984 8.461 -10.204 1.00 81.12 224 TYR A CA 1
ATOM 1729 C C . TYR A 1 224 ? 16.118 7.702 -10.897 1.00 81.12 224 TYR A C 1
ATOM 1731 O O . TYR A 1 224 ? 17.143 7.407 -10.276 1.00 81.12 224 TYR A O 1
ATOM 1739 N N . SER A 1 225 ? 15.949 7.422 -12.190 1.00 75.69 225 SER A N 1
ATOM 1740 C CA . SER A 1 225 ? 17.000 6.829 -13.026 1.00 75.69 225 SER A CA 1
ATOM 1741 C C . SER A 1 225 ? 18.153 7.806 -13.265 1.00 75.69 225 SER A C 1
ATOM 1743 O O . SER A 1 225 ? 19.316 7.419 -13.141 1.00 75.69 225 SER A O 1
ATOM 1745 N N . PHE A 1 226 ? 17.847 9.068 -13.597 1.00 74.88 226 PHE A N 1
ATOM 1746 C CA . PHE A 1 226 ? 18.856 10.064 -13.985 1.00 74.88 226 PHE A CA 1
ATOM 1747 C C . PHE A 1 226 ? 18.947 11.258 -13.027 1.00 74.88 226 PHE A C 1
ATOM 1749 O O . PHE A 1 226 ? 20.049 11.730 -12.741 1.00 74.88 226 PHE A O 1
ATOM 1756 N N . MET A 1 227 ? 17.821 11.760 -12.511 1.00 76.50 227 MET A N 1
ATOM 1757 C CA . MET A 1 227 ? 17.771 12.901 -11.585 1.00 76.50 227 MET A CA 1
ATOM 1758 C C . MET A 1 227 ? 18.091 12.488 -10.144 1.00 76.50 227 MET A C 1
ATOM 1760 O O . MET A 1 227 ? 17.359 12.814 -9.209 1.00 76.50 227 MET A O 1
ATOM 1764 N N . THR A 1 228 ? 19.186 11.754 -9.938 1.00 76.44 228 THR A N 1
ATOM 1765 C CA . THR A 1 228 ? 19.444 11.090 -8.652 1.00 76.44 228 THR A CA 1
ATOM 1766 C C . THR A 1 228 ? 19.741 12.032 -7.492 1.00 76.44 228 THR A C 1
ATOM 1768 O O . THR A 1 228 ? 19.716 11.609 -6.340 1.00 76.44 228 THR A O 1
ATOM 1771 N N . THR A 1 229 ? 19.934 13.326 -7.759 1.00 78.06 229 THR A N 1
ATOM 1772 C CA . THR A 1 229 ? 19.993 14.347 -6.701 1.00 78.06 229 THR A CA 1
ATOM 1773 C C . THR A 1 229 ? 18.634 14.523 -6.004 1.00 78.06 229 THR A C 1
ATOM 1775 O O . THR A 1 229 ? 18.591 14.992 -4.871 1.00 78.06 229 THR A O 1
ATOM 1778 N N . GLN A 1 230 ? 17.528 14.118 -6.643 1.00 80.44 230 GLN A N 1
ATOM 1779 C CA . GLN A 1 230 ? 16.190 14.061 -6.039 1.00 80.44 230 GLN A CA 1
ATOM 1780 C C . GLN A 1 230 ? 15.838 12.698 -5.434 1.00 80.44 230 GLN A C 1
ATOM 1782 O O . GLN A 1 230 ? 14.699 12.517 -4.997 1.00 80.44 230 GLN A O 1
ATOM 1787 N N . ASN A 1 231 ? 16.764 11.735 -5.426 1.00 79.44 231 ASN A N 1
ATOM 1788 C CA . ASN A 1 231 ? 16.484 10.436 -4.829 1.00 79.44 231 ASN A CA 1
ATOM 1789 C C . ASN A 1 231 ? 16.300 10.577 -3.324 1.00 79.44 231 ASN A C 1
ATOM 1791 O O . ASN A 1 231 ? 17.137 11.142 -2.619 1.00 79.44 231 ASN A O 1
ATOM 1795 N N . ASP A 1 232 ? 15.227 9.972 -2.843 1.00 75.88 232 ASP A N 1
ATOM 1796 C CA . ASP A 1 232 ? 15.048 9.688 -1.435 1.00 75.88 232 ASP A CA 1
ATOM 1797 C C . ASP A 1 232 ? 16.004 8.533 -1.074 1.00 75.88 232 ASP A C 1
ATOM 1799 O O . ASP A 1 232 ? 15.931 7.448 -1.652 1.00 75.88 232 ASP A O 1
ATOM 1803 N N . MET A 1 233 ? 16.975 8.770 -0.185 1.00 63.19 233 MET A N 1
ATOM 1804 C CA . MET A 1 233 ? 17.969 7.756 0.199 1.00 63.19 233 MET A CA 1
ATOM 1805 C C . MET A 1 233 ? 17.547 7.013 1.461 1.00 63.19 233 MET A C 1
ATOM 1807 O O . MET A 1 233 ? 17.788 7.536 2.538 1.00 63.19 233 MET A O 1
ATOM 1811 N N . ILE A 1 234 ? 17.072 5.766 1.394 1.00 55.94 234 ILE A N 1
ATOM 1812 C CA . ILE A 1 234 ? 16.953 4.949 2.616 1.00 55.94 234 ILE A CA 1
ATOM 1813 C C . ILE A 1 234 ? 18.351 4.539 3.102 1.00 55.94 234 ILE A C 1
ATOM 1815 O O . ILE A 1 234 ? 18.878 3.478 2.776 1.00 55.94 234 ILE A O 1
ATOM 1819 N N . SER A 1 235 ? 18.955 5.386 3.931 1.00 50.47 235 SER A N 1
ATOM 1820 C CA . SER A 1 235 ? 19.918 4.936 4.929 1.00 50.47 235 SER A CA 1
ATOM 1821 C C . SER A 1 235 ? 19.109 4.426 6.126 1.00 50.47 235 SER A C 1
ATOM 1823 O O . SER A 1 235 ? 18.135 5.058 6.537 1.00 50.47 235 SER A O 1
ATOM 1825 N N . GLY A 1 236 ? 19.471 3.271 6.695 1.00 54.09 236 GLY A N 1
ATOM 1826 C CA . GLY A 1 236 ? 18.729 2.651 7.807 1.00 54.09 236 GLY A CA 1
ATOM 1827 C C . GLY A 1 236 ? 18.570 3.533 9.056 1.00 54.09 236 GLY A C 1
ATOM 1828 O O . GLY A 1 236 ? 17.777 3.201 9.932 1.00 54.09 236 GLY A O 1
ATOM 1829 N N . THR A 1 237 ? 19.284 4.659 9.126 1.00 54.28 237 THR A N 1
ATOM 1830 C CA . THR A 1 237 ? 19.202 5.655 10.203 1.00 54.28 237 THR A CA 1
ATOM 1831 C C . THR A 1 237 ? 18.089 6.689 9.976 1.00 54.28 237 THR A C 1
ATOM 1833 O O . THR A 1 237 ? 17.603 7.271 10.938 1.00 54.28 237 THR A O 1
ATOM 1836 N N . ASP A 1 238 ? 17.649 6.889 8.730 1.00 60.94 238 ASP A N 1
ATOM 1837 C CA . ASP A 1 238 ? 16.758 7.986 8.325 1.00 60.94 238 ASP A CA 1
ATOM 1838 C C . ASP A 1 238 ? 15.344 7.521 7.950 1.00 60.94 238 ASP A C 1
ATOM 1840 O O . ASP A 1 238 ? 14.537 8.327 7.498 1.00 60.94 238 ASP A O 1
ATOM 1844 N N . LYS A 1 239 ? 15.026 6.228 8.123 1.00 64.81 239 LYS A N 1
ATOM 1845 C CA . LYS A 1 239 ? 13.772 5.593 7.667 1.00 64.81 239 LYS A CA 1
ATOM 1846 C C . LYS A 1 239 ? 12.507 6.377 8.062 1.00 64.81 239 LYS A C 1
ATOM 1848 O O . LYS A 1 239 ? 11.532 6.390 7.313 1.00 64.81 239 LYS A O 1
ATOM 1853 N N . ASP A 1 240 ? 12.541 7.068 9.200 1.00 71.44 240 ASP A N 1
ATOM 1854 C CA . ASP A 1 240 ? 11.442 7.898 9.703 1.00 71.44 240 ASP A CA 1
ATOM 1855 C C . ASP A 1 240 ? 11.179 9.169 8.872 1.00 71.44 240 ASP A C 1
ATOM 1857 O O . ASP A 1 240 ? 10.058 9.673 8.883 1.00 71.44 240 ASP A O 1
ATOM 1861 N N . ASN A 1 241 ? 12.149 9.664 8.094 1.00 77.88 241 ASN A N 1
ATOM 1862 C CA . ASN A 1 241 ? 11.968 10.824 7.210 1.00 77.88 241 ASN A CA 1
ATOM 1863 C C . ASN A 1 241 ? 10.975 10.549 6.070 1.00 77.88 241 ASN A C 1
ATOM 1865 O O . ASN A 1 241 ? 10.363 11.479 5.548 1.00 77.88 241 ASN A O 1
ATOM 1869 N N . TRP A 1 242 ? 10.790 9.277 5.709 1.00 81.88 242 TRP A N 1
ATOM 1870 C CA . TRP A 1 242 ? 9.871 8.835 4.653 1.00 81.88 242 TRP A CA 1
ATOM 1871 C C . TRP A 1 242 ? 8.600 8.198 5.204 1.00 81.88 242 TRP A C 1
ATOM 1873 O O . TRP A 1 242 ? 7.849 7.560 4.464 1.00 81.88 242 TRP A O 1
ATOM 1883 N N . LEU A 1 243 ? 8.356 8.343 6.508 1.00 88.69 243 LEU A N 1
ATOM 1884 C CA . LEU A 1 243 ? 7.152 7.863 7.161 1.00 88.69 243 LEU A CA 1
ATOM 1885 C C . LEU A 1 243 ? 5.936 8.633 6.640 1.00 88.69 243 LEU A C 1
ATOM 1887 O O . LEU A 1 243 ? 5.752 9.817 6.914 1.00 88.69 243 LEU A O 1
ATOM 1891 N N . TYR A 1 244 ? 5.093 7.936 5.891 1.00 87.88 244 TYR A N 1
ATOM 1892 C CA . TYR A 1 244 ? 3.890 8.489 5.284 1.00 87.88 244 TYR A CA 1
ATOM 1893 C C . TYR A 1 244 ? 2.650 8.231 6.146 1.00 87.88 244 TYR A C 1
ATOM 1895 O O . TYR A 1 244 ? 1.768 9.079 6.261 1.00 87.88 244 TYR A O 1
ATOM 1903 N N . ASN A 1 245 ? 2.582 7.056 6.779 1.00 88.62 245 ASN A N 1
ATOM 1904 C CA . ASN A 1 245 ? 1.464 6.655 7.628 1.00 88.62 245 ASN A CA 1
ATOM 1905 C C . ASN A 1 245 ? 1.937 5.831 8.828 1.00 88.62 245 ASN A C 1
ATOM 1907 O O . ASN A 1 245 ? 2.924 5.116 8.712 1.00 88.62 245 ASN A O 1
ATOM 1911 N N . THR A 1 246 ? 1.211 5.886 9.945 1.00 89.31 246 THR A N 1
ATOM 1912 C CA . THR A 1 246 ? 1.515 5.152 11.194 1.00 89.31 246 THR A CA 1
ATOM 1913 C C . THR A 1 246 ? 0.333 4.383 11.775 1.00 89.31 246 THR A C 1
ATOM 1915 O O . THR A 1 246 ? 0.435 3.792 12.847 1.00 89.31 246 THR A O 1
ATOM 1918 N N . SER A 1 247 ? -0.830 4.452 11.130 1.00 88.06 247 SER A N 1
ATOM 1919 C CA . SER A 1 247 ? -2.094 3.959 11.683 1.00 88.06 247 SER A CA 1
ATOM 1920 C C . SER A 1 247 ? -2.578 2.688 10.994 1.00 88.06 247 SER A C 1
ATOM 1922 O O . SER A 1 247 ? -3.750 2.333 11.131 1.00 88.06 247 SER A O 1
ATOM 1924 N N . LEU A 1 248 ? -1.723 2.004 10.226 1.00 90.00 248 LEU A N 1
ATOM 1925 C CA . LEU A 1 248 ? -2.103 0.731 9.627 1.00 90.00 248 LEU A CA 1
ATOM 1926 C C . LEU A 1 248 ? -2.301 -0.316 10.721 1.00 90.00 248 LEU A C 1
ATOM 1928 O O . LEU A 1 248 ? -1.571 -0.394 11.709 1.00 90.00 248 LEU A O 1
ATOM 1932 N N . SER A 1 249 ? -3.310 -1.154 10.532 1.00 91.12 249 SER A N 1
ATOM 1933 C CA . SER A 1 249 ? -3.416 -2.380 11.305 1.00 91.12 249 SER A CA 1
ATOM 1934 C C . SER A 1 249 ? -2.412 -3.389 10.763 1.00 91.12 249 SER A C 1
ATOM 1936 O O . SER A 1 249 ? -2.063 -3.350 9.586 1.00 91.12 249 SER A O 1
ATOM 1938 N N . TYR A 1 250 ? -1.948 -4.306 11.599 1.00 92.56 250 TYR A N 1
ATOM 1939 C CA . TYR A 1 250 ? -1.011 -5.344 11.189 1.00 92.56 250 TYR A CA 1
ATOM 1940 C C . TYR A 1 250 ? -1.164 -6.575 12.076 1.00 92.56 250 TYR A C 1
ATOM 1942 O O . TYR A 1 250 ? -1.712 -6.492 13.176 1.00 92.56 250 TYR A O 1
ATOM 1950 N N . VAL A 1 251 ? -0.677 -7.710 11.598 1.00 91.31 251 VAL A N 1
ATOM 1951 C CA . VAL A 1 251 ? -0.602 -8.969 12.343 1.00 91.31 251 VAL A CA 1
ATOM 1952 C C . VAL A 1 251 ? 0.847 -9.437 12.397 1.00 91.31 251 VAL A C 1
ATOM 1954 O O . VAL A 1 251 ? 1.646 -9.043 11.551 1.00 91.31 251 VAL A O 1
ATOM 1957 N N . LYS A 1 252 ? 1.200 -10.250 13.389 1.00 90.06 252 LYS A N 1
ATOM 1958 C CA . LYS A 1 252 ? 2.555 -10.789 13.562 1.00 90.06 252 LYS A CA 1
ATOM 1959 C C . LYS A 1 252 ? 2.563 -12.269 13.273 1.00 90.06 252 LYS A C 1
ATOM 1961 O O . LYS A 1 252 ? 1.619 -12.952 13.635 1.00 90.06 252 LYS A O 1
ATOM 1966 N N . THR A 1 253 ? 3.599 -12.791 12.643 1.00 87.06 253 THR A N 1
ATOM 1967 C CA . THR A 1 253 ? 3.725 -14.245 12.501 1.00 87.06 253 THR A CA 1
ATOM 1968 C C . THR A 1 253 ? 4.242 -14.866 13.798 1.00 87.06 253 THR A C 1
ATOM 1970 O O . THR A 1 253 ? 5.028 -14.265 14.526 1.00 87.06 253 THR A O 1
ATOM 1973 N N . SER A 1 254 ? 3.801 -16.086 14.088 1.00 84.12 254 SER A N 1
ATOM 1974 C CA . SER A 1 254 ? 4.134 -16.822 15.319 1.00 84.12 254 SER A CA 1
ATOM 1975 C C . SER A 1 254 ? 5.484 -17.564 15.280 1.00 84.12 254 SER A C 1
ATOM 1977 O O . SER A 1 254 ? 5.741 -18.431 16.115 1.00 84.12 254 SER A O 1
ATOM 1979 N N . ASP A 1 255 ? 6.353 -17.242 14.318 1.00 78.38 255 ASP A N 1
ATOM 1980 C CA . ASP A 1 255 ? 7.650 -17.902 14.144 1.00 78.38 255 ASP A CA 1
ATOM 1981 C C . ASP A 1 255 ? 8.719 -17.390 15.124 1.00 78.38 255 ASP A C 1
ATOM 1983 O O . ASP A 1 255 ? 8.568 -16.365 15.785 1.00 78.38 255 ASP A O 1
ATOM 1987 N N . THR A 1 256 ? 9.863 -18.081 15.182 1.00 76.31 256 THR A N 1
ATOM 1988 C CA . THR A 1 256 ? 11.023 -17.677 16.002 1.00 76.31 256 THR A CA 1
ATOM 1989 C C . THR A 1 256 ? 11.561 -16.288 15.652 1.00 76.31 256 THR A C 1
ATOM 1991 O O . THR A 1 256 ? 12.183 -15.640 16.493 1.00 76.31 256 THR A O 1
ATOM 1994 N N . THR A 1 257 ? 11.326 -15.830 14.420 1.00 79.38 257 THR A N 1
ATOM 1995 C CA . THR A 1 257 ? 11.593 -14.463 13.963 1.00 79.38 257 THR A CA 1
ATOM 1996 C C . THR A 1 257 ? 10.290 -13.890 13.403 1.00 79.38 257 THR A C 1
ATOM 1998 O O . THR A 1 257 ? 10.019 -14.069 12.215 1.00 79.38 257 THR A O 1
ATOM 2001 N N . PRO A 1 258 ? 9.462 -13.254 14.251 1.00 79.38 258 PRO A N 1
ATOM 2002 C CA . PRO A 1 258 ? 8.178 -12.708 13.836 1.00 79.38 258 PRO A CA 1
ATOM 2003 C C . PRO A 1 258 ? 8.334 -11.691 12.709 1.00 79.38 258 PRO A C 1
ATOM 2005 O O . PRO A 1 258 ? 9.209 -10.824 12.750 1.00 79.38 258 PRO A O 1
ATOM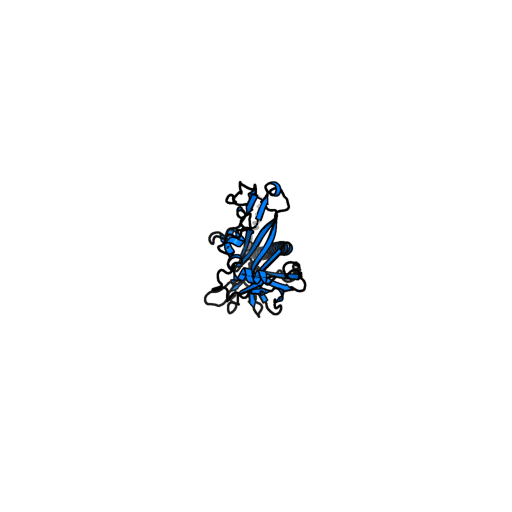 2008 N N . VAL A 1 259 ? 7.455 -11.791 11.720 1.00 83.75 259 VAL A N 1
ATOM 2009 C CA . VAL A 1 259 ? 7.326 -10.841 10.620 1.00 83.75 259 VAL A CA 1
ATOM 2010 C C . VAL A 1 259 ? 6.005 -10.105 10.778 1.00 83.75 259 VAL A C 1
ATOM 2012 O O . VAL A 1 259 ? 4.954 -10.727 10.945 1.00 83.75 259 VAL A O 1
ATOM 2015 N N . ASP A 1 260 ? 6.058 -8.781 10.691 1.00 88.62 260 ASP A N 1
ATOM 2016 C CA . ASP A 1 260 ? 4.869 -7.945 10.718 1.00 88.62 260 ASP A CA 1
ATOM 2017 C C . ASP A 1 260 ? 4.236 -7.903 9.315 1.00 88.62 260 ASP A C 1
ATOM 2019 O O . ASP A 1 260 ? 4.841 -7.448 8.343 1.00 88.62 260 ASP A O 1
ATOM 2023 N N . ILE A 1 261 ? 3.000 -8.387 9.201 1.00 89.25 261 ILE A N 1
ATOM 2024 C CA . ILE A 1 261 ? 2.192 -8.338 7.980 1.00 89.25 261 ILE A CA 1
ATOM 2025 C C . ILE A 1 261 ? 1.202 -7.187 8.123 1.00 89.25 261 ILE A C 1
ATOM 2027 O O . ILE A 1 261 ? 0.240 -7.264 8.892 1.00 89.25 261 ILE A O 1
ATOM 2031 N N . SER A 1 262 ? 1.430 -6.114 7.375 1.00 91.19 262 SER A N 1
ATOM 2032 C CA . SER A 1 262 ? 0.547 -4.950 7.357 1.00 91.19 262 SER A CA 1
ATOM 2033 C C . SER A 1 262 ? -0.807 -5.259 6.713 1.00 91.19 262 SER A C 1
ATOM 2035 O O . SER A 1 262 ? -0.934 -6.082 5.807 1.00 91.19 262 SER A O 1
ATOM 2037 N N . GLY A 1 263 ? -1.832 -4.533 7.147 1.00 89.12 263 GLY A N 1
ATOM 2038 C CA . GLY A 1 263 ? -3.208 -4.599 6.662 1.00 89.12 263 GLY A CA 1
ATOM 2039 C C . GLY A 1 263 ? -3.407 -3.938 5.301 1.00 89.12 263 GLY A C 1
ATOM 2040 O O . GLY A 1 263 ? -4.371 -3.208 5.111 1.00 89.12 263 GLY A O 1
ATOM 2041 N N . CYS A 1 264 ? -2.489 -4.157 4.364 1.00 90.56 264 CYS A N 1
ATOM 2042 C CA . CYS A 1 264 ? -2.638 -3.772 2.968 1.00 90.56 264 CYS A CA 1
ATOM 2043 C C . CYS A 1 264 ? -2.902 -5.041 2.164 1.00 90.56 264 CYS A C 1
ATOM 2045 O O . CYS A 1 264 ? -2.027 -5.895 2.039 1.00 90.56 264 CYS A O 1
ATOM 2047 N N . ARG A 1 265 ? -4.115 -5.196 1.643 1.00 90.12 265 ARG A N 1
ATOM 2048 C CA . ARG A 1 265 ? -4.506 -6.329 0.807 1.00 90.12 265 ARG A CA 1
ATOM 2049 C C . ARG A 1 265 ? -4.731 -5.860 -0.616 1.00 90.12 265 ARG A C 1
ATOM 2051 O O . ARG A 1 265 ? -5.360 -4.832 -0.839 1.00 90.12 265 ARG A O 1
ATOM 2058 N N . VAL A 1 266 ? -4.285 -6.655 -1.581 1.00 89.06 266 VAL A N 1
ATOM 2059 C CA . VAL A 1 266 ? -4.534 -6.384 -2.996 1.00 89.06 266 VAL A CA 1
ATOM 2060 C C . VAL A 1 266 ? -5.330 -7.512 -3.639 1.00 89.06 266 VAL A C 1
ATOM 2062 O O . VAL A 1 266 ? -5.101 -8.688 -3.371 1.00 89.06 266 VAL A O 1
ATOM 2065 N N . THR A 1 267 ? -6.268 -7.128 -4.501 1.00 88.75 267 THR A N 1
ATOM 2066 C CA . THR A 1 267 ? -6.996 -8.021 -5.407 1.00 88.75 267 THR A CA 1
ATOM 2067 C C . THR A 1 267 ? -6.650 -7.628 -6.835 1.0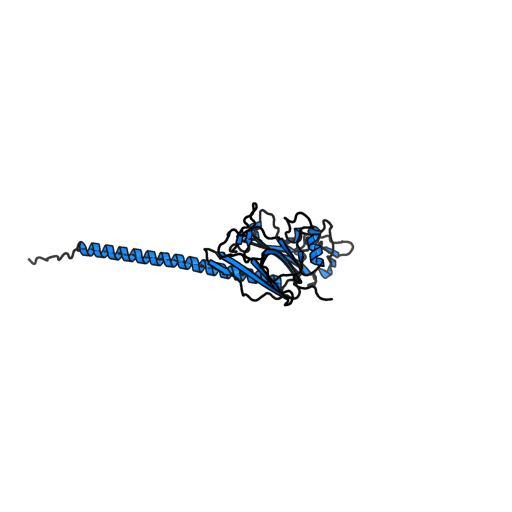0 88.75 267 THR A C 1
ATOM 2069 O O . THR A 1 267 ? -6.721 -6.447 -7.177 1.00 88.75 267 THR A O 1
ATOM 2072 N N . ILE A 1 268 ? -6.270 -8.586 -7.678 1.00 88.00 268 ILE A N 1
ATOM 2073 C CA . ILE A 1 268 ? -5.820 -8.300 -9.044 1.00 88.00 268 ILE A CA 1
ATOM 2074 C C . ILE A 1 268 ? -6.738 -8.997 -10.039 1.00 88.00 268 ILE A C 1
ATOM 2076 O O . ILE A 1 268 ? -6.868 -10.220 -10.062 1.00 88.00 268 ILE A O 1
ATOM 2080 N N . ASP A 1 269 ? -7.338 -8.196 -10.913 1.00 86.75 269 ASP A N 1
ATOM 2081 C CA . ASP A 1 269 ? -8.065 -8.668 -12.079 1.00 86.75 269 ASP A CA 1
ATOM 2082 C C . ASP A 1 269 ? -7.339 -8.199 -13.341 1.00 86.75 269 ASP A C 1
ATOM 2084 O O . ASP A 1 269 ? -7.629 -7.154 -13.935 1.00 86.75 269 ASP A O 1
ATOM 2088 N N . ALA A 1 270 ? -6.373 -9.011 -13.771 1.00 82.69 270 ALA A N 1
ATOM 2089 C CA . ALA A 1 270 ? -5.618 -8.753 -14.988 1.00 82.69 270 ALA A CA 1
ATOM 2090 C C . ALA A 1 270 ? -6.502 -8.771 -16.249 1.00 82.69 270 ALA A C 1
ATOM 2092 O O . ALA A 1 270 ? -6.128 -8.189 -17.268 1.00 82.69 270 ALA A O 1
ATOM 2093 N N . ASN A 1 271 ? -7.673 -9.420 -16.224 1.00 81.50 271 ASN A N 1
ATOM 2094 C CA . ASN A 1 271 ? -8.580 -9.458 -17.371 1.00 81.50 271 ASN A CA 1
ATOM 2095 C C . ASN A 1 271 ? -9.282 -8.130 -17.594 1.00 81.50 271 ASN A C 1
ATOM 2097 O O . ASN A 1 271 ? -9.306 -7.654 -18.728 1.00 81.50 271 ASN A O 1
ATOM 2101 N N . ASN A 1 272 ? -9.746 -7.509 -16.516 1.00 82.50 272 ASN A N 1
ATOM 2102 C 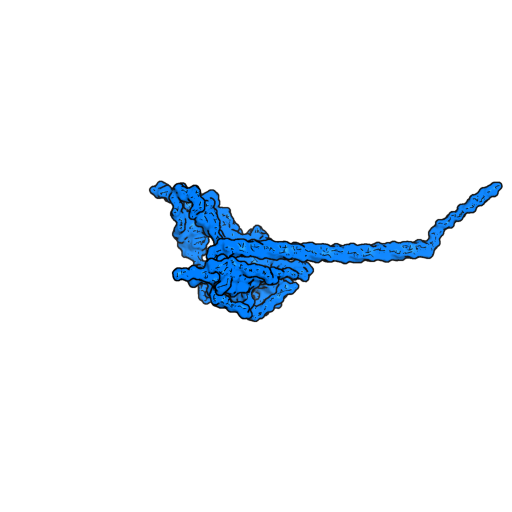CA . ASN A 1 272 ? -10.399 -6.206 -16.562 1.00 82.50 272 ASN A CA 1
ATOM 2103 C C . ASN A 1 272 ? -9.440 -5.021 -16.363 1.00 82.50 272 ASN A C 1
ATOM 2105 O O . ASN A 1 272 ? -9.894 -3.873 -16.343 1.00 82.50 272 ASN A O 1
ATOM 2109 N N . GLY A 1 273 ? -8.134 -5.283 -16.228 1.00 82.38 273 GLY A N 1
ATOM 2110 C CA . GLY A 1 273 ? -7.117 -4.248 -16.039 1.00 82.38 273 GLY A CA 1
ATOM 2111 C C . GLY A 1 273 ? -7.264 -3.518 -14.703 1.00 82.38 273 GLY A C 1
ATOM 2112 O O . GLY A 1 273 ? -7.009 -2.316 -14.643 1.00 82.38 273 GLY A O 1
ATOM 2113 N N . ALA A 1 274 ? -7.758 -4.210 -13.672 1.00 85.44 274 ALA A N 1
ATOM 2114 C CA . ALA A 1 274 ? -8.163 -3.614 -12.408 1.00 85.44 274 ALA A CA 1
ATOM 2115 C C . ALA A 1 274 ? -7.336 -4.144 -11.228 1.00 85.44 274 ALA A C 1
ATOM 2117 O O . ALA A 1 274 ? -7.086 -5.344 -11.116 1.00 85.44 274 ALA A O 1
ATOM 2118 N N . ILE A 1 275 ? -6.956 -3.236 -10.334 1.00 86.88 275 ILE A N 1
ATOM 2119 C CA . ILE A 1 275 ? -6.278 -3.508 -9.068 1.00 86.88 275 ILE A CA 1
ATOM 2120 C C . ILE A 1 275 ? -7.158 -2.937 -7.955 1.00 86.88 275 ILE A C 1
ATOM 2122 O O . ILE A 1 275 ? -7.420 -1.736 -7.914 1.00 86.88 275 ILE A O 1
ATOM 2126 N N . GLY A 1 276 ? -7.645 -3.796 -7.068 1.00 86.81 276 GLY A N 1
ATOM 2127 C CA . GLY A 1 276 ? -8.283 -3.389 -5.819 1.00 86.81 276 GLY A CA 1
ATOM 2128 C C . GLY A 1 276 ? -7.236 -3.309 -4.714 1.00 86.81 276 GLY A C 1
ATOM 2129 O O . GLY A 1 276 ? -6.470 -4.256 -4.548 1.00 86.81 276 GLY A O 1
ATOM 2130 N N . VAL A 1 277 ? -7.201 -2.202 -3.972 1.00 87.44 277 VAL A N 1
ATOM 2131 C CA . VAL A 1 277 ? -6.316 -2.015 -2.813 1.00 87.44 277 VAL A CA 1
ATOM 2132 C C . VAL A 1 277 ? -7.182 -1.775 -1.579 1.00 87.44 277 VAL A C 1
ATOM 2134 O O . VAL A 1 277 ? -7.842 -0.745 -1.452 1.00 87.44 277 VAL A O 1
ATOM 2137 N N . ASP A 1 278 ? -7.168 -2.730 -0.658 1.00 88.88 278 ASP A N 1
ATOM 2138 C CA . ASP A 1 278 ? -7.857 -2.644 0.621 1.00 88.88 278 ASP A CA 1
ATOM 2139 C C . ASP A 1 278 ? -6.832 -2.354 1.720 1.00 88.88 278 ASP A C 1
ATOM 2141 O O . ASP A 1 278 ? -6.032 -3.208 2.098 1.00 88.88 278 ASP A O 1
ATOM 2145 N N . LEU A 1 279 ? -6.865 -1.142 2.250 1.00 89.50 279 LEU A N 1
ATOM 2146 C CA . LEU A 1 279 ? -6.071 -0.707 3.384 1.00 89.50 279 LEU A CA 1
ATOM 2147 C C . LEU A 1 279 ? -6.917 -0.833 4.649 1.00 89.50 279 LEU A C 1
ATOM 2149 O O . LEU A 1 279 ? -8.100 -0.484 4.661 1.00 89.50 279 LEU A O 1
ATOM 2153 N N . MET A 1 280 ? -6.313 -1.339 5.713 1.00 90.44 280 MET A N 1
ATOM 2154 C CA . MET A 1 280 ? -6.932 -1.551 7.014 1.00 90.44 280 MET A CA 1
ATOM 2155 C C . MET A 1 280 ? -6.151 -0.768 8.058 1.00 90.44 280 MET A C 1
ATOM 2157 O O . MET A 1 280 ? -4.950 -0.966 8.230 1.00 90.44 280 MET A O 1
ATOM 2161 N N . PHE A 1 281 ? -6.849 0.100 8.776 1.00 87.94 281 PHE A N 1
ATOM 2162 C CA . PHE A 1 281 ? -6.279 1.002 9.767 1.00 87.94 281 PHE A CA 1
ATOM 2163 C C . PHE A 1 281 ? -6.839 0.715 11.156 1.00 87.94 281 PHE A C 1
ATOM 2165 O O . PHE A 1 281 ? -7.979 0.260 11.287 1.00 87.94 281 PHE A O 1
ATOM 2172 N N . ASN A 1 282 ? -6.045 1.003 12.186 1.00 83.38 282 ASN A N 1
ATOM 2173 C CA . ASN A 1 282 ? -6.441 0.891 13.583 1.00 83.38 282 ASN A CA 1
ATOM 2174 C C . ASN A 1 282 ? -5.838 2.030 14.418 1.00 83.38 282 ASN A C 1
ATOM 2176 O O . ASN A 1 282 ? -4.619 2.152 14.499 1.00 83.38 282 ASN A O 1
ATOM 2180 N N . ASP A 1 283 ? -6.685 2.820 15.078 1.00 79.25 283 ASP A N 1
ATOM 2181 C CA . ASP A 1 283 ? -6.268 3.774 16.114 1.00 79.25 283 ASP A CA 1
ATOM 2182 C C . ASP A 1 283 ? -7.267 3.745 17.278 1.00 79.25 283 ASP A C 1
ATOM 2184 O O . ASP A 1 283 ? -8.476 3.836 17.076 1.00 79.25 283 ASP A O 1
ATOM 2188 N N . LEU A 1 284 ? -6.788 3.603 18.517 1.00 70.56 284 LEU A N 1
ATOM 2189 C CA . LEU A 1 284 ? -7.622 3.536 19.731 1.00 70.56 284 LEU A CA 1
ATOM 2190 C C . LEU A 1 284 ? -8.795 2.523 19.667 1.00 70.56 284 LEU A C 1
ATOM 2192 O O . LEU A 1 284 ? -9.858 2.764 20.247 1.00 70.56 284 LEU A O 1
ATOM 2196 N N . ASN A 1 285 ? -8.598 1.365 19.021 1.00 70.88 285 ASN A N 1
ATOM 2197 C CA . ASN A 1 285 ? -9.624 0.347 18.724 1.00 70.88 285 ASN A CA 1
ATOM 2198 C C . ASN A 1 285 ? -10.710 0.787 17.722 1.00 70.88 285 ASN A C 1
ATOM 2200 O O . ASN A 1 285 ? -11.720 0.097 17.581 1.00 70.88 285 ASN A O 1
ATOM 2204 N N . MET A 1 286 ? -10.523 1.912 17.031 1.00 74.31 286 MET A N 1
ATOM 2205 C CA . MET A 1 286 ? -11.320 2.282 15.866 1.00 74.31 286 MET A CA 1
ATOM 2206 C C . MET A 1 286 ? -10.674 1.664 14.634 1.00 74.31 286 MET A C 1
ATOM 2208 O O . MET A 1 286 ? -9.519 1.951 14.326 1.00 74.31 286 MET A O 1
ATOM 2212 N N . THR A 1 287 ? -11.419 0.811 13.937 1.00 77.00 287 THR A N 1
ATOM 2213 C CA . THR A 1 287 ? -10.965 0.178 12.699 1.00 77.00 287 THR A CA 1
ATOM 2214 C C . THR A 1 287 ? -11.607 0.852 11.504 1.00 77.00 287 THR A C 1
ATOM 2216 O O . THR A 1 287 ? -12.827 1.016 11.480 1.00 77.00 287 THR A O 1
ATOM 2219 N N . TYR A 1 288 ? -10.815 1.166 10.487 1.00 79.25 288 TYR A N 1
ATOM 2220 C CA . TYR A 1 288 ? -11.327 1.625 9.200 1.00 79.25 288 TYR A CA 1
ATOM 2221 C C . TYR A 1 288 ? -10.758 0.765 8.085 1.00 79.25 288 TYR A C 1
ATOM 2223 O O . TYR A 1 288 ? -9.621 0.300 8.168 1.00 79.25 288 TYR A O 1
ATOM 2231 N N . THR A 1 289 ? -11.545 0.556 7.035 1.00 80.56 289 THR A N 1
ATOM 2232 C CA . THR A 1 289 ? -11.082 -0.146 5.846 1.00 80.56 289 THR A CA 1
ATOM 2233 C C . THR A 1 289 ? -11.512 0.590 4.591 1.00 80.56 289 THR A C 1
ATOM 2235 O O . THR A 1 289 ? -12.636 1.074 4.509 1.00 80.56 289 THR A O 1
ATOM 2238 N N . THR A 1 290 ? -10.631 0.632 3.596 1.00 75.00 290 THR A N 1
ATOM 2239 C CA . THR A 1 290 ? -10.963 1.123 2.250 1.00 75.00 290 THR A CA 1
ATOM 2240 C C . THR A 1 290 ? -11.683 0.063 1.408 1.00 75.00 290 THR A C 1
ATOM 2242 O O . THR A 1 290 ? -11.896 0.257 0.212 1.00 75.00 290 THR A O 1
ATOM 2245 N N . LYS A 1 291 ? -12.075 -1.068 2.014 1.00 74.75 291 LYS A N 1
ATOM 2246 C CA . LYS A 1 291 ? -12.763 -2.166 1.333 1.00 74.75 291 LYS A CA 1
ATOM 2247 C C . LYS A 1 291 ? -14.046 -1.683 0.667 1.00 74.75 291 LYS A C 1
ATOM 2249 O O . LYS A 1 291 ? -14.942 -1.157 1.322 1.00 74.75 291 LYS A O 1
ATOM 2254 N N . GLY A 1 292 ? -14.142 -1.917 -0.640 1.00 61.34 292 GLY A N 1
ATOM 2255 C CA . GLY A 1 292 ? -15.278 -1.488 -1.459 1.00 61.34 292 GLY A CA 1
ATOM 2256 C C . GLY A 1 292 ? -15.110 -0.117 -2.119 1.00 61.34 292 GLY A C 1
ATOM 2257 O O . GLY A 1 292 ? -16.020 0.314 -2.828 1.00 61.34 292 GLY A O 1
ATOM 2258 N N . MET A 1 293 ? -13.965 0.554 -1.944 1.00 69.19 293 MET A N 1
ATOM 2259 C CA . MET A 1 293 ? -13.585 1.672 -2.810 1.00 69.19 293 MET A CA 1
ATOM 2260 C C . MET A 1 293 ? -13.375 1.192 -4.258 1.00 69.19 293 MET A C 1
ATOM 2262 O O . MET A 1 293 ? -13.146 0.011 -4.521 1.00 69.19 293 MET A O 1
ATOM 2266 N N . VAL A 1 294 ? -13.533 2.105 -5.221 1.00 67.81 294 VAL A N 1
ATOM 2267 C CA . VAL A 1 294 ? -13.535 1.770 -6.654 1.00 67.81 294 VAL A CA 1
ATOM 2268 C C . VAL A 1 294 ? -12.181 1.210 -7.072 1.00 67.81 294 VAL A C 1
ATOM 2270 O O . VAL A 1 294 ? -11.181 1.916 -6.980 1.00 67.81 294 VAL A O 1
ATOM 2273 N N . ASN A 1 295 ? -12.172 -0.016 -7.607 1.00 77.81 295 ASN A N 1
ATOM 2274 C CA . ASN A 1 295 ? -10.964 -0.636 -8.147 1.00 77.81 295 ASN A CA 1
ATOM 2275 C C . ASN A 1 295 ? -10.247 0.299 -9.124 1.00 77.81 295 ASN A C 1
ATOM 2277 O O . ASN A 1 295 ? -10.845 0.824 -10.070 1.00 77.81 295 ASN A O 1
ATOM 2281 N N . ILE A 1 296 ? -8.945 0.435 -8.918 1.00 80.94 296 ILE A N 1
ATOM 2282 C CA . ILE A 1 296 ? -8.066 1.264 -9.724 1.00 80.94 296 ILE A CA 1
ATOM 2283 C C . ILE A 1 296 ? -7.894 0.570 -11.070 1.00 80.94 296 ILE A C 1
ATOM 2285 O O . ILE A 1 296 ? -7.540 -0.608 -11.128 1.00 80.94 296 ILE A O 1
ATOM 2289 N N . ARG A 1 297 ? -8.169 1.275 -12.167 1.00 77.50 297 ARG A N 1
ATOM 2290 C CA . ARG A 1 297 ? -8.055 0.713 -13.516 1.00 77.50 297 ARG A CA 1
ATOM 2291 C C . ARG A 1 297 ? -6.862 1.309 -14.240 1.00 77.50 297 ARG A C 1
ATOM 2293 O O . ARG A 1 297 ? -6.839 2.503 -14.518 1.00 77.50 297 ARG A O 1
ATOM 2300 N N . ASN A 1 298 ? -5.916 0.450 -14.600 1.00 78.94 298 ASN A N 1
ATOM 2301 C CA . ASN A 1 298 ? -4.845 0.766 -15.531 1.00 78.94 298 ASN A CA 1
ATOM 2302 C C . ASN A 1 298 ? -4.548 -0.486 -16.370 1.00 78.94 298 ASN A C 1
ATOM 2304 O O . ASN A 1 298 ? -3.964 -1.467 -15.907 1.00 78.94 298 ASN A O 1
ATOM 2308 N N . SER A 1 299 ? -4.969 -0.462 -17.635 1.00 70.12 299 SER A N 1
ATOM 2309 C CA . SER A 1 299 ? -4.803 -1.593 -18.553 1.00 70.12 299 SER A CA 1
ATOM 2310 C C . SER A 1 299 ? -3.357 -1.814 -18.997 1.00 70.12 299 SER A C 1
ATOM 2312 O O . SER A 1 299 ? -3.036 -2.894 -19.485 1.00 70.12 299 SER A O 1
ATOM 2314 N N . PHE A 1 300 ? -2.484 -0.816 -18.842 1.00 75.94 300 PHE A N 1
ATOM 2315 C CA . PHE A 1 300 ? -1.107 -0.868 -19.330 1.00 75.94 300 PHE A CA 1
ATOM 2316 C C . PHE A 1 300 ? -0.143 -1.539 -18.353 1.00 75.94 300 PHE A C 1
ATOM 2318 O O . PHE A 1 300 ? 0.945 -1.934 -18.771 1.00 75.94 300 PHE A O 1
ATOM 2325 N N . VAL A 1 301 ? -0.523 -1.704 -17.082 1.00 81.12 301 VAL A N 1
ATOM 2326 C CA . VAL A 1 301 ? 0.377 -2.235 -16.042 1.00 81.12 301 VAL A CA 1
ATOM 2327 C C . VAL A 1 301 ? 0.182 -3.718 -15.746 1.00 81.12 301 VAL A C 1
ATOM 2329 O O . VAL A 1 301 ? 1.115 -4.358 -15.279 1.00 81.12 301 VAL A O 1
ATOM 2332 N N . LEU A 1 302 ? -0.991 -4.289 -16.045 1.00 79.19 302 LEU A N 1
ATOM 2333 C CA . LEU A 1 302 ? -1.302 -5.683 -15.687 1.00 79.19 302 LEU A CA 1
ATOM 2334 C C . LEU A 1 302 ? -1.030 -6.702 -16.792 1.00 79.19 302 LEU A C 1
ATOM 2336 O O . LEU A 1 302 ? -0.875 -7.888 -16.509 1.00 79.19 302 LEU A O 1
ATOM 2340 N N . LYS A 1 303 ? -0.986 -6.265 -18.051 1.00 77.50 303 LYS A N 1
ATOM 2341 C CA . LYS A 1 303 ? -0.708 -7.131 -19.198 1.00 77.50 303 LYS A CA 1
ATOM 2342 C C . LYS A 1 303 ? 0.301 -6.472 -20.117 1.00 77.50 303 LYS A C 1
ATOM 2344 O O . LYS A 1 303 ? 0.223 -5.272 -20.373 1.00 77.50 303 LYS A O 1
ATOM 2349 N N . GLY A 1 304 ? 1.235 -7.272 -20.630 1.00 65.94 304 GLY A N 1
ATOM 2350 C CA . GLY A 1 304 ? 2.063 -6.873 -21.765 1.00 65.94 304 GLY A CA 1
ATOM 2351 C C . GLY A 1 304 ? 1.183 -6.377 -22.911 1.00 65.94 304 GLY A C 1
ATOM 2352 O O . GLY A 1 304 ? 0.088 -6.904 -23.131 1.00 65.94 304 GLY A O 1
ATOM 2353 N N . ARG A 1 305 ? 1.642 -5.344 -23.623 1.00 61.53 305 ARG A N 1
ATOM 2354 C CA . ARG A 1 305 ? 0.999 -4.946 -24.875 1.00 61.53 305 ARG A CA 1
ATOM 2355 C C . ARG A 1 305 ? 1.068 -6.175 -25.786 1.00 61.53 305 ARG A C 1
ATOM 2357 O O . ARG A 1 305 ? 2.147 -6.729 -25.952 1.00 61.53 305 ARG A O 1
ATOM 2364 N N . LYS A 1 306 ? -0.077 -6.659 -26.277 1.00 55.81 306 LYS A N 1
ATOM 2365 C CA . LYS A 1 306 ? -0.047 -7.620 -27.382 1.00 55.81 306 LYS A CA 1
ATOM 2366 C C . LYS A 1 306 ? 0.567 -6.870 -28.559 1.00 55.81 306 LYS A C 1
ATOM 2368 O O . LYS A 1 306 ? 0.019 -5.828 -28.928 1.00 55.81 306 LYS A O 1
ATOM 2373 N N . ASP A 1 307 ? 1.710 -7.347 -29.030 1.00 38.06 307 ASP A N 1
ATOM 2374 C CA . ASP A 1 307 ? 2.287 -6.915 -30.301 1.00 38.06 307 ASP A CA 1
ATOM 2375 C C . ASP A 1 307 ? 1.311 -7.188 -31.454 1.00 38.06 307 ASP A C 1
ATOM 2377 O O . ASP A 1 307 ? 0.600 -8.226 -31.402 1.00 38.06 307 ASP A O 1
#

Sequence (307 aa):
MKIFKKNNSGFTLIELIIAMAVLAFLMTAIASLMGSSVASHKKQKAEIRVHTSAQETYNQITDSIMQAKEVVIVGYESSTEYSFSKAGVDVGSTPQLVYYVKNSEMREFIKNNPSVYGTDGAASVGDINIKLFTEFDNSKYFYVKKIAIMTSVPLDMSMVPASVIKDNATDKYVLYDQLAELASNEVTVKKELTASGLNALGANDNVVHIYTFDGANMYYEKQYSFMTTQNDMISGTDKDNWLYNTSLSYVKTSDTTPVDISGCRVTIDANNGAIGVDLMFNDLNMTYTTKGMVNIRNSFVLKGRKD

pLDDT: mean 76.75, std 14.33, range [36.88, 94.31]